Protein AF-A0A928C4X8-F1 (afdb_monomer_lite)

Structure (mmCIF, N/CA/C/O backbone):
data_AF-A0A928C4X8-F1
#
_entry.id   AF-A0A928C4X8-F1
#
loop_
_atom_site.group_PDB
_atom_site.id
_atom_site.type_symbol
_atom_site.label_atom_id
_atom_site.label_alt_id
_atom_site.label_comp_id
_atom_site.label_asym_id
_atom_site.label_entity_id
_atom_site.label_seq_id
_atom_site.pdbx_PDB_ins_code
_atom_site.Cartn_x
_atom_site.Cartn_y
_atom_site.Cartn_z
_atom_site.occupancy
_atom_site.B_iso_or_equiv
_atom_site.auth_seq_id
_atom_site.auth_comp_id
_atom_site.auth_asym_id
_atom_site.auth_atom_id
_atom_site.pdbx_PDB_model_num
ATOM 1 N N . MET A 1 1 ? -39.520 14.326 100.373 1.00 46.12 1 MET A N 1
ATOM 2 C CA . MET A 1 1 ? -39.018 13.082 99.740 1.00 46.12 1 MET A CA 1
ATOM 3 C C . MET A 1 1 ? -39.831 12.621 98.523 1.00 46.12 1 MET A C 1
ATOM 5 O O . MET A 1 1 ? -39.215 12.230 97.545 1.00 46.12 1 MET A O 1
ATOM 9 N N . LYS A 1 2 ? -41.172 12.747 98.489 1.00 48.06 2 LYS A N 1
ATOM 10 C CA . LYS A 1 2 ? -41.994 12.328 97.325 1.00 48.06 2 LYS A CA 1
ATOM 11 C C . LYS A 1 2 ? -41.690 13.045 95.993 1.00 48.06 2 LYS A C 1
ATOM 13 O O . LYS A 1 2 ? -41.816 12.419 94.956 1.00 48.06 2 LYS A O 1
ATOM 18 N N . LYS A 1 3 ? -41.253 14.315 96.014 1.00 50.47 3 LYS A N 1
ATOM 19 C CA . LYS A 1 3 ? -40.943 15.105 94.798 1.00 50.47 3 LYS A CA 1
ATOM 20 C C . LYS A 1 3 ? -39.582 14.787 94.154 1.00 50.47 3 LYS A C 1
ATOM 22 O O . LYS A 1 3 ? -39.389 15.076 92.983 1.00 50.47 3 LYS A O 1
ATOM 27 N N . ILE A 1 4 ? -38.649 14.199 94.910 1.00 60.91 4 ILE A N 1
ATOM 28 C CA . ILE A 1 4 ? -37.317 13.823 94.398 1.00 60.91 4 ILE A CA 1
ATOM 29 C C . ILE A 1 4 ? -37.390 12.462 93.692 1.00 60.91 4 ILE A C 1
ATOM 31 O O . ILE A 1 4 ? -36.771 12.268 92.653 1.00 60.91 4 ILE A O 1
ATOM 35 N N . VAL A 1 5 ? -38.226 11.550 94.197 1.00 60.44 5 VAL A N 1
ATOM 36 C CA . VAL A 1 5 ? -38.440 10.220 93.602 1.00 60.44 5 VAL A CA 1
ATOM 37 C C . VAL A 1 5 ? -39.113 10.311 92.225 1.00 60.44 5 VAL A C 1
ATOM 39 O O . VAL A 1 5 ? -38.724 9.593 91.308 1.00 60.44 5 VAL A O 1
ATOM 42 N N . THR A 1 6 ? -40.061 11.234 92.035 1.00 60.97 6 THR A N 1
ATOM 43 C CA . THR A 1 6 ? -40.706 11.457 90.729 1.00 60.97 6 THR A CA 1
ATOM 44 C C . THR A 1 6 ? -39.776 12.086 89.692 1.00 60.97 6 THR A C 1
ATOM 46 O O . THR A 1 6 ? -39.896 11.770 88.512 1.00 60.97 6 THR A O 1
ATOM 49 N N . LEU A 1 7 ? -38.821 12.924 90.108 1.00 58.50 7 LEU A N 1
ATOM 50 C CA . LEU A 1 7 ? -37.857 13.548 89.195 1.00 58.50 7 LEU A CA 1
ATOM 51 C C . LEU A 1 7 ? -36.813 12.535 88.688 1.00 58.50 7 LEU A C 1
ATOM 53 O O . LEU A 1 7 ? -36.497 12.517 87.503 1.00 58.50 7 LEU A O 1
ATOM 57 N N . VAL A 1 8 ? -36.326 11.645 89.558 1.00 60.31 8 VAL A N 1
ATOM 58 C CA . VAL A 1 8 ? -35.349 10.601 89.189 1.00 60.31 8 VAL A CA 1
ATOM 59 C C . VAL A 1 8 ? -35.972 9.543 88.270 1.00 60.31 8 VAL A C 1
ATOM 61 O O . VAL A 1 8 ? -35.339 9.103 87.314 1.00 60.31 8 VAL A O 1
ATOM 64 N N . MET A 1 9 ? -37.240 9.183 88.490 1.00 58.50 9 MET A N 1
ATOM 65 C CA . MET A 1 9 ? -37.950 8.216 87.644 1.00 58.50 9 MET A CA 1
ATOM 66 C C . MET A 1 9 ? -38.244 8.767 86.232 1.00 58.50 9 MET A C 1
ATOM 68 O O . MET A 1 9 ? -38.186 8.016 85.260 1.00 58.50 9 MET A O 1
ATOM 72 N N . ALA A 1 10 ? -38.474 10.079 86.095 1.00 57.81 10 ALA A N 1
ATOM 73 C CA . ALA A 1 10 ? -38.667 10.736 84.799 1.00 57.81 10 ALA A CA 1
ATOM 74 C C . ALA A 1 10 ? -37.364 10.849 83.979 1.00 57.81 10 ALA A C 1
ATOM 76 O O . ALA A 1 10 ? -37.384 10.675 82.761 1.00 57.81 10 ALA A O 1
ATOM 77 N N . VAL A 1 11 ? -36.220 11.072 84.637 1.00 57.03 11 VAL A N 1
ATOM 78 C CA . VAL A 1 11 ? -34.903 11.125 83.973 1.00 57.03 11 VAL A CA 1
ATOM 79 C C . VAL A 1 11 ? -34.448 9.732 83.512 1.00 57.03 11 VAL A C 1
ATOM 81 O O . VAL A 1 11 ? -33.902 9.599 82.419 1.00 57.03 11 VAL A O 1
ATOM 84 N N . CYS A 1 12 ? -34.745 8.668 84.268 1.00 56.00 12 CYS A N 1
ATOM 85 C CA . CYS A 1 12 ? -34.462 7.292 83.836 1.00 56.00 12 CYS A CA 1
ATOM 86 C C . CYS A 1 12 ? -35.334 6.836 82.651 1.00 56.00 12 CYS A C 1
ATOM 88 O O . CYS A 1 12 ? -34.853 6.098 81.791 1.00 56.00 12 CYS A O 1
ATOM 90 N N . ALA A 1 13 ? -36.586 7.302 82.561 1.00 57.47 13 ALA A N 1
ATOM 91 C CA . ALA A 1 13 ? -37.472 6.985 81.440 1.00 57.47 13 ALA A CA 1
ATOM 92 C C . ALA A 1 13 ? -36.988 7.614 80.118 1.00 57.47 13 ALA A C 1
ATOM 94 O O . ALA A 1 13 ? -36.990 6.946 79.084 1.00 57.47 13 ALA A O 1
ATOM 95 N N . LEU A 1 14 ? -36.484 8.853 80.152 1.00 55.25 14 LEU A N 1
ATOM 96 C CA . LEU A 1 14 ? -35.968 9.546 78.962 1.00 55.25 14 LEU A CA 1
ATOM 97 C C . LEU A 1 14 ? -34.612 8.995 78.483 1.00 55.25 14 LEU A C 1
ATOM 99 O O . LEU A 1 14 ? -34.360 8.950 77.280 1.00 55.25 14 LEU A O 1
ATOM 103 N N . SER A 1 15 ? -33.773 8.490 79.392 1.00 53.38 15 SER A N 1
ATOM 104 C CA . SER A 1 15 ? -32.512 7.815 79.037 1.00 53.38 15 SER A CA 1
ATOM 105 C C . SER A 1 15 ? -32.722 6.431 78.409 1.00 53.38 15 SER A C 1
ATOM 107 O O . SER A 1 15 ? -31.876 5.963 77.648 1.00 53.38 15 SER A O 1
ATOM 109 N N . SER A 1 16 ? -33.855 5.774 78.684 1.00 52.59 16 SER A N 1
ATOM 110 C CA . SER A 1 16 ? -34.161 4.446 78.132 1.00 52.59 16 SER A CA 1
ATOM 111 C C . SER A 1 16 ? -34.615 4.477 76.665 1.00 52.59 16 SER A C 1
ATOM 113 O O . SER A 1 16 ? -34.335 3.537 75.925 1.00 52.59 16 SER A O 1
ATOM 115 N N . CYS A 1 17 ? -35.210 5.578 76.195 1.00 52.22 17 CYS A N 1
ATOM 116 C CA . CYS A 1 17 ? -35.606 5.720 74.788 1.00 52.22 17 CYS A CA 1
ATOM 117 C C . CYS A 1 17 ? -34.420 5.992 73.849 1.00 52.22 17 CYS A C 1
ATOM 119 O O . CYS A 1 17 ? -34.439 5.538 72.707 1.00 52.22 17 CYS A O 1
ATOM 121 N N . ASN A 1 18 ? -33.361 6.651 74.329 1.00 52.34 18 ASN A N 1
ATOM 122 C CA . ASN A 1 18 ? -32.155 6.882 73.524 1.00 52.34 18 ASN A CA 1
ATOM 123 C C . ASN A 1 18 ? -31.224 5.657 73.473 1.00 52.34 18 ASN A C 1
ATOM 125 O O . ASN A 1 18 ? -30.512 5.479 72.492 1.00 52.34 18 ASN A O 1
ATOM 129 N N . PHE A 1 19 ? -31.259 4.771 74.476 1.00 49.72 19 PHE A N 1
ATOM 130 C CA . PHE A 1 19 ? -30.388 3.586 74.525 1.00 49.72 19 PHE A CA 1
ATOM 131 C C . PHE A 1 19 ? -30.953 2.363 73.772 1.00 49.72 19 PHE A C 1
ATOM 133 O O . PHE A 1 19 ? -30.199 1.495 73.333 1.00 49.72 19 PHE A O 1
ATOM 140 N N . ILE A 1 20 ? -32.279 2.276 73.601 1.00 52.81 20 ILE A N 1
ATOM 141 C CA . ILE A 1 20 ? -32.939 1.143 72.921 1.00 52.81 20 ILE A CA 1
ATOM 142 C C . ILE A 1 20 ? -32.935 1.315 71.393 1.00 52.81 20 ILE A C 1
ATOM 144 O O . ILE A 1 20 ? -32.830 0.323 70.672 1.00 52.81 20 ILE A O 1
ATOM 148 N N . ALA A 1 21 ? -32.975 2.551 70.887 1.00 53.25 21 ALA A N 1
ATOM 149 C CA . ALA A 1 21 ? -32.933 2.820 69.448 1.00 53.25 21 ALA A CA 1
ATOM 150 C C . ALA A 1 21 ? -31.598 2.386 68.808 1.00 53.25 21 ALA A C 1
ATOM 152 O O . ALA A 1 21 ? -31.595 1.761 67.750 1.00 53.25 21 ALA A O 1
ATOM 153 N N . GLU A 1 22 ? -30.476 2.628 69.493 1.00 51.81 22 GLU A N 1
ATOM 154 C CA . GLU A 1 22 ? -29.120 2.338 69.002 1.00 51.81 22 GLU A CA 1
ATOM 155 C C . GLU A 1 22 ? -28.738 0.844 69.107 1.00 51.81 22 GLU A C 1
ATOM 157 O O . GLU A 1 22 ? -27.892 0.348 68.361 1.00 51.81 22 GLU A O 1
ATOM 162 N N . LYS A 1 23 ? -29.399 0.088 69.999 1.00 53.66 23 LYS A N 1
ATOM 163 C CA . LYS A 1 23 ? -29.163 -1.352 70.217 1.00 53.66 23 LYS A CA 1
ATOM 164 C C . LYS A 1 23 ? -30.234 -2.286 69.652 1.00 53.66 23 LYS A C 1
ATOM 166 O O . LYS A 1 23 ? -30.055 -3.497 69.777 1.00 53.66 23 LYS A O 1
ATOM 171 N N . SER A 1 24 ? -31.307 -1.781 69.040 1.00 65.31 24 SER A N 1
ATOM 172 C CA . SER A 1 24 ? -32.325 -2.663 68.456 1.00 65.31 24 SER A CA 1
ATOM 173 C C . SER A 1 24 ? -31.762 -3.431 67.251 1.00 65.31 24 SER A C 1
ATOM 175 O O . SER A 1 24 ? -31.094 -2.861 66.384 1.00 65.31 24 SER A O 1
ATOM 177 N N . ASP A 1 25 ? -32.042 -4.732 67.170 1.00 71.12 25 ASP A N 1
ATOM 178 C CA . ASP A 1 25 ? -31.610 -5.582 66.051 1.00 71.12 25 ASP A CA 1
ATOM 179 C C . ASP A 1 25 ? -32.177 -5.118 64.697 1.00 71.12 25 ASP A C 1
ATOM 181 O O . ASP A 1 25 ? -31.589 -5.396 63.649 1.00 71.12 25 ASP A O 1
ATOM 185 N N . LEU A 1 26 ? -33.275 -4.352 64.710 1.00 70.69 26 LEU A N 1
ATOM 186 C CA . LEU A 1 26 ? -33.834 -3.680 63.533 1.00 70.69 26 LEU A CA 1
ATOM 187 C C . LEU A 1 26 ? -32.932 -2.551 63.018 1.00 70.69 26 LEU A C 1
ATOM 189 O O . LEU A 1 26 ? -32.721 -2.445 61.809 1.00 70.69 26 LEU A O 1
ATOM 193 N N . TYR A 1 27 ? -32.360 -1.738 63.910 1.00 75.75 27 TYR A N 1
ATOM 194 C CA . TYR A 1 27 ? -31.437 -0.664 63.528 1.00 75.75 27 TYR A CA 1
ATOM 195 C C . TYR A 1 27 ? -30.141 -1.230 62.932 1.00 75.75 27 TYR A C 1
ATOM 197 O O . TYR A 1 27 ? -29.709 -0.796 61.864 1.00 75.75 27 TYR A O 1
ATOM 205 N N . LYS A 1 28 ? -29.577 -2.275 63.552 1.00 77.81 28 LYS A N 1
ATOM 206 C CA . LYS A 1 28 ? -28.395 -2.983 63.030 1.00 77.81 28 LYS A CA 1
ATOM 207 C C . LYS A 1 28 ? -28.658 -3.665 61.689 1.00 77.81 28 LYS A C 1
ATOM 209 O O . LYS A 1 28 ? -27.824 -3.557 60.794 1.00 77.81 28 LYS A O 1
ATOM 214 N N . ASN A 1 29 ? -29.809 -4.325 61.521 1.00 79.38 29 ASN A N 1
ATOM 215 C CA . ASN A 1 29 ? -30.186 -4.909 60.231 1.00 79.38 29 ASN A CA 1
ATOM 216 C C . ASN A 1 29 ? -30.300 -3.836 59.147 1.00 79.38 29 ASN A C 1
ATOM 218 O O . ASN A 1 29 ? -29.733 -4.004 58.071 1.00 79.38 29 ASN A O 1
ATOM 222 N N . THR A 1 30 ? -30.960 -2.714 59.442 1.00 76.69 30 THR A N 1
ATOM 223 C CA . THR A 1 30 ? -31.129 -1.607 58.488 1.00 76.69 30 THR A CA 1
ATOM 224 C C . THR A 1 30 ? -29.785 -0.989 58.090 1.00 76.69 30 THR A C 1
ATOM 226 O O . THR A 1 30 ? -29.538 -0.770 56.906 1.00 76.69 30 THR A O 1
ATOM 229 N N . LEU A 1 31 ? -28.880 -0.774 59.052 1.00 81.50 31 LEU A N 1
ATOM 230 C CA . LEU A 1 31 ? -27.505 -0.339 58.784 1.00 81.50 31 LEU A CA 1
ATOM 231 C C . LEU A 1 31 ? -26.743 -1.345 57.917 1.00 81.50 31 LEU A C 1
ATOM 233 O O . LEU A 1 31 ? -26.164 -0.955 56.910 1.00 81.50 31 LEU A O 1
ATOM 237 N N . SER A 1 32 ? -26.797 -2.638 58.251 1.00 79.62 32 SER A N 1
ATOM 238 C CA . SER A 1 32 ? -26.106 -3.678 57.479 1.00 79.62 32 SER A CA 1
ATOM 239 C C . SER A 1 32 ? -26.632 -3.801 56.047 1.00 79.62 32 SER A C 1
ATOM 241 O O . SER A 1 32 ? -25.853 -3.996 55.118 1.00 79.62 32 SER A O 1
ATOM 243 N N . GLN A 1 33 ? -27.943 -3.630 55.848 1.00 82.06 33 GLN A N 1
ATOM 244 C CA . GLN A 1 33 ? -28.558 -3.631 54.525 1.00 82.06 33 GLN A CA 1
ATOM 245 C C . GLN A 1 33 ? -28.139 -2.401 53.728 1.00 82.06 33 GLN A C 1
ATOM 247 O O . GLN A 1 33 ? -27.789 -2.542 52.563 1.00 82.06 33 GLN A O 1
ATOM 252 N N . ARG A 1 34 ? -28.104 -1.213 54.347 1.00 84.25 34 ARG A N 1
ATOM 253 C CA . ARG A 1 34 ? -27.582 0.004 53.711 1.00 84.25 34 ARG A CA 1
ATOM 254 C C . ARG A 1 34 ? -26.124 -0.173 53.296 1.00 84.25 34 ARG A C 1
ATOM 256 O O . ARG A 1 34 ? -25.775 0.146 52.165 1.00 84.25 34 ARG A O 1
ATOM 263 N N . ASP A 1 35 ? -25.289 -0.685 54.194 1.00 86.19 35 ASP A N 1
ATOM 264 C CA . ASP A 1 35 ? -23.861 -0.882 53.942 1.00 86.19 35 ASP A CA 1
ATOM 265 C C . ASP A 1 35 ? -23.635 -1.923 52.837 1.00 86.19 35 ASP A C 1
ATOM 267 O O . ASP A 1 35 ? -22.819 -1.712 51.940 1.00 86.19 35 ASP A O 1
ATOM 271 N N . SER A 1 36 ? -24.423 -3.002 52.836 1.00 86.62 36 SER A N 1
ATOM 272 C CA . SER A 1 36 ? -24.444 -3.996 51.760 1.00 86.62 36 SER A CA 1
ATOM 273 C C . SER A 1 36 ? -24.880 -3.388 50.423 1.00 86.62 36 SER A C 1
ATOM 275 O O . SER A 1 36 ? -24.225 -3.615 49.405 1.00 86.62 36 SER A O 1
ATOM 277 N N . LEU A 1 37 ? -25.934 -2.567 50.416 1.00 84.88 37 LEU A N 1
ATOM 278 C CA . LEU A 1 37 ? -26.421 -1.897 49.212 1.00 84.88 37 LEU A CA 1
ATOM 279 C C . LEU A 1 37 ? -25.381 -0.916 48.660 1.00 84.88 37 LEU A C 1
ATOM 281 O O . LEU A 1 37 ? -25.150 -0.882 47.455 1.00 84.88 37 LEU A O 1
ATOM 285 N N . GLN A 1 38 ? -24.715 -0.163 49.539 1.00 86.69 38 GLN A N 1
ATOM 286 C CA . GLN A 1 38 ? -23.646 0.760 49.166 1.00 86.69 38 GLN A CA 1
ATOM 287 C C . GLN A 1 38 ? -22.446 0.015 48.570 1.00 86.69 38 GLN A C 1
ATOM 289 O O . GLN A 1 38 ? -21.874 0.471 47.582 1.00 86.69 38 GLN A O 1
ATOM 294 N N . ALA A 1 39 ? -22.078 -1.141 49.128 1.00 86.94 39 ALA A N 1
ATOM 295 C CA . ALA A 1 39 ? -20.999 -1.967 48.594 1.00 86.94 39 ALA A CA 1
ATOM 296 C C . ALA A 1 39 ? -21.326 -2.499 47.187 1.00 86.94 39 ALA A C 1
ATOM 298 O O . ALA A 1 39 ? -20.494 -2.400 46.284 1.00 86.94 39 ALA A O 1
ATOM 299 N N . ILE A 1 40 ? -22.548 -3.000 46.975 1.00 84.75 40 ILE A N 1
ATOM 300 C CA . ILE A 1 40 ? -23.012 -3.462 45.657 1.00 84.75 40 ILE A CA 1
ATOM 301 C C . ILE A 1 40 ? -23.061 -2.296 44.667 1.00 84.75 40 ILE A C 1
ATOM 303 O O . ILE A 1 40 ? -22.589 -2.438 43.541 1.00 84.75 40 ILE A O 1
ATOM 307 N N . TYR A 1 41 ? -23.584 -1.141 45.084 1.00 83.06 41 TYR A N 1
ATOM 308 C CA . TYR A 1 41 ? -23.629 0.061 44.256 1.00 83.06 41 TYR A CA 1
ATOM 309 C C . TYR A 1 41 ? -22.226 0.482 43.811 1.00 83.06 41 TYR A C 1
ATOM 311 O O . TYR A 1 41 ? -21.988 0.634 42.618 1.00 83.06 41 TYR A O 1
ATOM 319 N N . ASN A 1 42 ? -21.279 0.592 44.746 1.00 86.19 42 ASN A N 1
ATOM 320 C CA . ASN A 1 42 ? -19.896 0.957 44.437 1.00 86.19 42 ASN A CA 1
ATOM 321 C C . ASN A 1 42 ? -19.237 -0.061 43.491 1.00 86.19 42 ASN A C 1
ATOM 323 O O . ASN A 1 42 ? -18.520 0.328 42.573 1.00 86.19 42 ASN A O 1
ATOM 327 N N . SER A 1 43 ? -19.500 -1.359 43.682 1.00 84.88 43 SER A N 1
ATOM 328 C CA . SER A 1 43 ? -19.007 -2.409 42.784 1.00 84.88 43 SER A CA 1
ATOM 329 C C . SER A 1 43 ? -19.590 -2.285 41.375 1.00 84.88 43 SER A C 1
ATOM 331 O O . SER A 1 43 ? -18.870 -2.492 40.402 1.00 84.88 43 SER A O 1
ATOM 333 N N . LYS A 1 44 ? -20.880 -1.958 41.251 1.00 82.56 44 LYS A N 1
ATOM 334 C CA . LYS A 1 44 ? -21.559 -1.803 39.958 1.00 82.56 44 LYS A CA 1
ATOM 335 C C . LYS A 1 44 ? -21.165 -0.512 39.244 1.00 82.56 44 LYS A C 1
ATOM 337 O O . LYS A 1 44 ? -21.014 -0.526 38.028 1.00 82.56 44 LYS A O 1
ATOM 342 N N . ASP A 1 45 ? -20.944 0.570 39.986 1.00 84.62 45 ASP A N 1
ATOM 343 C CA . ASP A 1 45 ? -20.402 1.826 39.457 1.00 84.62 45 ASP A CA 1
ATOM 344 C C . ASP A 1 45 ? -18.977 1.636 38.914 1.00 84.62 45 ASP A C 1
ATOM 346 O O . ASP A 1 45 ? -18.658 2.104 37.822 1.00 84.62 45 ASP A O 1
ATOM 350 N N . ALA A 1 46 ? -18.134 0.884 39.629 1.00 87.25 46 ALA A N 1
ATOM 351 C CA . ALA A 1 46 ? -16.791 0.543 39.165 1.00 87.25 46 ALA A CA 1
ATOM 352 C C . ALA A 1 46 ? -16.816 -0.309 37.883 1.00 87.25 46 ALA A C 1
ATOM 354 O O . ALA A 1 46 ? -16.095 -0.006 36.937 1.00 87.25 46 ALA A O 1
ATOM 355 N N . GLU A 1 47 ? -17.680 -1.327 37.823 1.00 84.12 47 GLU A N 1
ATOM 356 C CA . GLU A 1 47 ? -17.868 -2.166 36.630 1.00 84.12 47 GLU A CA 1
ATOM 357 C C . GLU A 1 47 ? -18.377 -1.346 35.430 1.00 84.12 47 GLU A C 1
ATOM 359 O O . GLU A 1 47 ? -17.895 -1.509 34.313 1.00 84.12 47 GLU A O 1
ATOM 364 N N . ALA A 1 48 ? -19.299 -0.404 35.651 1.00 84.38 48 ALA A N 1
ATOM 365 C CA . ALA A 1 48 ? -19.780 0.490 34.600 1.00 84.38 48 ALA A CA 1
ATOM 366 C C . ALA A 1 48 ? -18.678 1.422 34.068 1.00 84.38 48 ALA A C 1
ATOM 368 O O . ALA A 1 48 ? -18.567 1.607 32.856 1.00 84.38 48 ALA A O 1
ATOM 369 N N . LYS A 1 49 ? -17.846 1.990 34.951 1.00 89.50 49 LYS A N 1
ATOM 370 C CA . LYS A 1 49 ? -16.702 2.831 34.557 1.00 89.50 49 LYS A CA 1
ATOM 371 C C . LYS A 1 49 ? -15.672 2.060 33.743 1.00 89.50 49 LYS A C 1
ATOM 373 O O . LYS A 1 49 ? -15.178 2.582 32.751 1.00 89.50 49 LYS A O 1
ATOM 378 N N . ASP A 1 50 ? -15.384 0.830 34.143 1.00 90.50 50 ASP A N 1
ATOM 379 C CA . ASP A 1 50 ? -14.474 -0.063 33.432 1.00 90.50 50 ASP A CA 1
ATOM 380 C C . ASP A 1 50 ? -14.983 -0.381 32.013 1.00 90.50 50 ASP A C 1
ATOM 382 O O . ASP A 1 50 ? -14.262 -0.187 31.037 1.00 90.50 50 ASP A O 1
ATOM 386 N N . LEU A 1 51 ? -16.267 -0.729 31.868 1.00 89.31 51 LEU A N 1
ATOM 387 C CA . LEU A 1 51 ? -16.900 -0.938 30.557 1.00 89.31 51 LEU A CA 1
ATOM 388 C C . LEU A 1 51 ? -16.831 0.311 29.667 1.00 89.31 51 LEU A C 1
ATOM 390 O O . LEU A 1 51 ? -16.549 0.207 28.474 1.00 89.31 51 LEU A O 1
ATOM 394 N N . LEU A 1 52 ? -17.079 1.494 30.237 1.00 90.75 52 LEU A N 1
ATOM 395 C CA . LEU A 1 52 ? -16.977 2.760 29.509 1.00 90.75 52 LEU A CA 1
ATOM 396 C C . LEU A 1 52 ? -15.533 3.079 29.102 1.00 90.75 52 LEU A C 1
ATOM 398 O O . LEU A 1 52 ? -15.329 3.589 28.005 1.00 90.75 52 LEU A O 1
ATOM 402 N N . SER A 1 53 ? -14.541 2.749 29.936 1.00 94.62 53 SER A N 1
ATOM 403 C CA . SER A 1 53 ? -13.122 2.899 29.586 1.00 94.62 53 SER A CA 1
ATOM 404 C C . SER A 1 53 ? -12.774 2.063 28.362 1.00 94.62 53 SER A C 1
ATOM 406 O O . SER A 1 53 ? -12.268 2.599 27.381 1.00 94.62 53 SER A O 1
ATOM 408 N N . ILE A 1 54 ? -13.138 0.776 28.370 1.00 94.00 54 ILE A N 1
ATOM 409 C CA . ILE A 1 54 ? -12.856 -0.126 27.248 1.00 94.00 54 ILE A CA 1
ATOM 410 C C . ILE A 1 54 ? -13.554 0.365 25.968 1.00 94.00 54 ILE A C 1
ATOM 412 O O . ILE A 1 54 ? -12.960 0.322 24.894 1.00 94.00 54 ILE A O 1
ATOM 416 N N . ILE A 1 55 ? -14.788 0.875 26.068 1.00 93.62 55 ILE A N 1
ATOM 417 C CA . ILE A 1 55 ? -15.500 1.479 24.928 1.00 93.62 55 ILE A CA 1
ATOM 418 C C . ILE A 1 55 ? -14.739 2.676 24.363 1.00 93.62 55 ILE A C 1
ATOM 420 O O . ILE A 1 55 ? -14.522 2.725 23.155 1.00 93.62 55 ILE A O 1
ATOM 424 N N . ASN A 1 56 ? -14.316 3.606 25.219 1.00 95.69 56 ASN A N 1
ATOM 425 C CA . ASN A 1 56 ? -13.570 4.787 24.786 1.00 95.69 56 ASN A CA 1
ATOM 426 C C . ASN A 1 56 ? -12.249 4.397 24.110 1.00 95.69 56 ASN A C 1
ATOM 428 O O . ASN A 1 56 ? -11.896 4.970 23.087 1.00 95.69 56 ASN A O 1
ATOM 432 N N . GLU A 1 57 ? -11.548 3.395 24.643 1.00 96.50 57 GLU A N 1
ATOM 433 C CA . GLU A 1 57 ? -10.300 2.890 24.063 1.00 96.50 57 GLU A CA 1
ATOM 434 C C . GLU A 1 57 ? -10.520 2.266 22.676 1.00 96.50 57 GLU A C 1
ATOM 436 O O . GLU A 1 57 ? -9.733 2.506 21.762 1.00 96.50 57 GLU A O 1
ATOM 441 N N . VAL A 1 58 ? -11.607 1.507 22.482 1.00 95.12 58 VAL A N 1
ATOM 442 C CA . VAL A 1 58 ? -11.966 0.969 21.158 1.00 95.12 58 VAL A CA 1
ATOM 443 C C . VAL A 1 58 ? -12.312 2.098 20.184 1.00 95.12 58 VAL A C 1
ATOM 445 O O . VAL A 1 58 ? -11.889 2.061 19.031 1.00 95.12 58 VAL A O 1
ATOM 448 N N . GLU A 1 59 ? -13.055 3.117 20.621 1.00 94.25 59 GLU A N 1
ATOM 449 C CA . GLU A 1 59 ? -13.380 4.276 19.779 1.00 94.25 59 GLU A CA 1
ATOM 450 C C . GLU A 1 59 ? -12.138 5.079 19.384 1.00 94.25 59 GLU A C 1
ATOM 452 O O . GLU A 1 59 ? -11.998 5.458 18.220 1.00 94.25 59 GLU A O 1
ATOM 457 N N . GLU A 1 60 ? -11.216 5.296 20.322 1.00 97.25 60 GLU A N 1
ATOM 458 C CA . GLU A 1 60 ? -9.941 5.961 20.058 1.00 97.25 60 GLU A CA 1
ATOM 459 C C . GLU A 1 60 ? -9.100 5.161 19.058 1.00 97.25 60 GLU A C 1
ATOM 461 O O . GLU A 1 60 ? -8.564 5.721 18.101 1.00 97.25 60 GLU A O 1
ATOM 466 N N . ASN A 1 61 ? -9.030 3.840 19.226 1.00 96.88 61 ASN A N 1
ATOM 467 C CA . ASN A 1 61 ? -8.348 2.964 18.282 1.00 96.88 61 ASN A CA 1
ATOM 468 C C . ASN A 1 61 ? -8.992 3.008 16.891 1.00 96.88 61 ASN A C 1
ATOM 470 O O . ASN A 1 61 ? -8.272 3.081 15.902 1.00 96.88 61 ASN A O 1
ATOM 474 N N . ILE A 1 62 ? -10.326 3.019 16.785 1.00 94.25 62 ILE A N 1
ATOM 475 C CA . ILE A 1 62 ? -11.019 3.180 15.494 1.00 94.25 62 I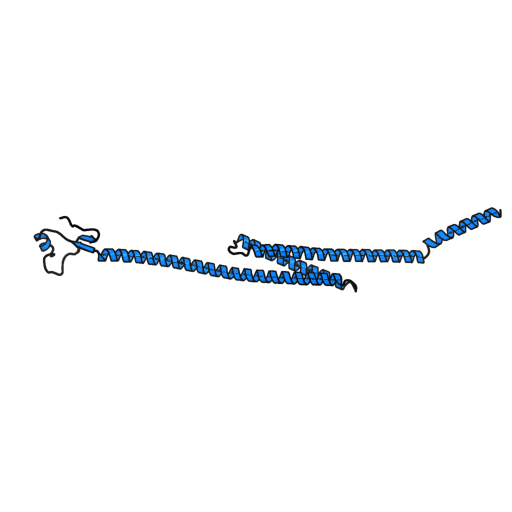LE A CA 1
ATOM 476 C C . ILE A 1 62 ? -10.664 4.524 14.842 1.00 94.25 62 ILE A C 1
ATOM 478 O O . ILE A 1 62 ? -10.472 4.580 13.629 1.00 94.25 62 ILE A 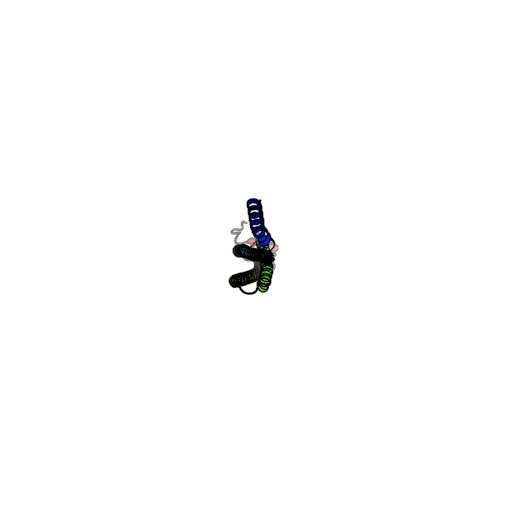O 1
ATOM 482 N N . ALA A 1 63 ? -10.556 5.606 15.617 1.00 96.38 63 ALA A N 1
ATOM 483 C CA . ALA A 1 63 ? -10.135 6.899 15.083 1.00 96.38 63 ALA A CA 1
ATOM 484 C C . ALA A 1 63 ? -8.697 6.853 14.537 1.00 96.38 63 ALA A C 1
ATOM 486 O O . ALA A 1 63 ? -8.460 7.320 13.424 1.00 96.38 63 ALA A O 1
ATOM 487 N N . LYS A 1 64 ? -7.770 6.224 15.273 1.00 96.50 64 LYS A N 1
ATOM 488 C CA . LYS A 1 64 ? -6.380 6.011 14.832 1.00 96.50 64 LYS A CA 1
ATOM 489 C C . LYS A 1 64 ? -6.296 5.157 13.570 1.00 96.50 64 LYS A C 1
ATOM 491 O O . LYS A 1 64 ? -5.538 5.490 12.668 1.00 96.50 64 LYS A O 1
ATOM 496 N N . ILE A 1 65 ? -7.102 4.094 13.482 1.00 95.12 65 ILE A N 1
ATOM 497 C CA . ILE A 1 65 ? -7.177 3.248 12.284 1.00 95.12 65 ILE A CA 1
ATOM 498 C C . ILE A 1 65 ? -7.562 4.094 11.067 1.00 95.12 65 ILE A C 1
ATOM 500 O O . ILE A 1 65 ? -6.875 4.035 10.054 1.00 95.12 65 ILE A O 1
ATOM 504 N N . LYS A 1 66 ? -8.600 4.931 11.180 1.00 93.75 66 LYS A N 1
ATOM 505 C CA . LYS A 1 66 ? -9.047 5.803 10.080 1.00 93.75 66 LYS A CA 1
ATOM 506 C C . LYS A 1 66 ? -8.007 6.840 9.671 1.00 93.75 66 LYS A C 1
ATOM 508 O O . LYS A 1 66 ? -7.886 7.161 8.492 1.00 93.75 66 LYS A O 1
ATOM 513 N N . GLU A 1 67 ? -7.282 7.397 10.636 1.00 94.88 67 GLU A N 1
ATOM 514 C CA . GLU A 1 67 ? -6.198 8.340 10.359 1.00 94.88 67 GLU A CA 1
ATOM 515 C C . GLU A 1 67 ? -5.077 7.664 9.561 1.00 94.88 67 GLU A C 1
ATOM 517 O O . GLU A 1 67 ? -4.704 8.150 8.492 1.00 94.88 67 GLU A O 1
ATOM 522 N N . ALA A 1 68 ? -4.613 6.503 10.027 1.00 93.44 68 ALA A N 1
ATOM 523 C CA . ALA A 1 68 ? -3.583 5.717 9.356 1.00 93.44 68 ALA A CA 1
ATOM 524 C C . ALA A 1 68 ? -4.044 5.207 7.973 1.00 93.44 68 ALA A C 1
ATOM 526 O O . ALA A 1 68 ? -3.292 5.268 7.000 1.00 93.44 68 ALA A O 1
ATOM 527 N N . GLU A 1 69 ? -5.307 4.793 7.832 1.00 91.88 69 GLU A N 1
ATOM 528 C CA . GLU A 1 69 ? -5.922 4.446 6.541 1.00 91.88 69 GLU A CA 1
ATOM 529 C C . GLU A 1 69 ? -5.898 5.635 5.561 1.00 91.88 69 GLU A C 1
ATOM 531 O O . GLU A 1 69 ? -5.591 5.478 4.373 1.00 91.88 69 GLU A O 1
ATOM 536 N N . GLY A 1 70 ? -6.171 6.846 6.055 1.00 92.12 70 GLY A N 1
ATOM 537 C CA . GLY A 1 70 ? -6.090 8.080 5.274 1.00 92.12 70 GLY A CA 1
ATOM 538 C C . GLY A 1 70 ? -4.675 8.376 4.769 1.00 92.12 70 GLY A C 1
ATOM 539 O O . GLY A 1 70 ? -4.508 8.795 3.618 1.00 92.12 70 GLY A O 1
ATOM 540 N N . VAL A 1 71 ? -3.654 8.105 5.591 1.00 89.06 71 VAL A N 1
ATOM 541 C CA . VAL A 1 71 ? -2.241 8.200 5.187 1.00 89.06 71 VAL A CA 1
ATOM 542 C C . VAL A 1 71 ? -1.951 7.210 4.062 1.00 89.06 71 VAL A C 1
ATOM 544 O O . VAL A 1 71 ? -1.501 7.627 2.996 1.00 89.06 71 VAL A O 1
ATOM 547 N N . ILE A 1 72 ? -2.299 5.932 4.241 1.00 89.44 72 ILE A N 1
ATOM 548 C CA . ILE A 1 72 ? -2.096 4.890 3.221 1.00 89.44 72 ILE A CA 1
ATOM 549 C C . ILE A 1 72 ? -2.761 5.291 1.902 1.00 89.44 72 ILE A C 1
ATOM 551 O O . ILE A 1 72 ? -2.131 5.232 0.846 1.00 89.44 72 ILE A O 1
ATOM 555 N N . THR A 1 73 ? -4.008 5.757 1.949 1.00 88.00 73 THR A N 1
ATOM 556 C CA . THR A 1 73 ? -4.767 6.145 0.752 1.00 88.00 73 THR A CA 1
ATOM 557 C C . THR A 1 73 ? -4.126 7.325 0.018 1.00 88.00 73 THR A C 1
ATOM 559 O O . THR A 1 73 ? -4.065 7.333 -1.210 1.00 88.00 73 THR A O 1
ATOM 562 N N . THR A 1 74 ? -3.616 8.314 0.756 1.00 86.94 74 THR A N 1
ATOM 563 C CA . THR A 1 74 ? -2.968 9.503 0.174 1.00 86.94 74 THR A CA 1
ATOM 564 C C . THR A 1 74 ? -1.614 9.164 -0.446 1.00 86.94 74 THR A C 1
ATOM 566 O O . THR A 1 74 ? -1.232 9.714 -1.478 1.00 86.94 74 THR A O 1
ATOM 569 N N . GLU A 1 75 ? -0.885 8.248 0.181 1.00 84.31 75 GLU A N 1
ATOM 570 C CA . GLU A 1 75 ? 0.484 7.908 -0.190 1.00 84.31 75 GLU A CA 1
ATOM 571 C C . GLU A 1 75 ? 0.584 6.807 -1.250 1.00 84.31 75 GLU A C 1
ATOM 573 O O . GLU A 1 75 ? 1.617 6.681 -1.902 1.00 84.31 75 GLU A O 1
ATOM 578 N N . SER A 1 76 ? -0.501 6.069 -1.497 1.00 79.62 76 SER A N 1
ATOM 579 C CA . SER A 1 76 ? -0.593 5.011 -2.520 1.00 79.62 76 SER A CA 1
ATOM 580 C C . SER A 1 76 ? -0.748 5.534 -3.964 1.00 79.62 76 SER A C 1
ATOM 582 O O . SER A 1 76 ? -1.203 4.808 -4.852 1.00 79.62 76 SER A O 1
ATOM 584 N N . GLY A 1 77 ? -0.405 6.803 -4.209 1.00 76.88 77 GLY A N 1
ATOM 585 C CA . GLY A 1 77 ? -0.509 7.467 -5.512 1.00 76.88 77 GLY A CA 1
ATOM 586 C C . GLY A 1 77 ? 0.510 6.990 -6.560 1.00 76.88 77 GLY A C 1
ATOM 587 O O . GLY A 1 77 ? 1.317 6.090 -6.335 1.00 76.88 77 GLY A O 1
ATOM 588 N N . GLU A 1 78 ? 0.492 7.605 -7.747 1.00 65.00 78 GLU A N 1
ATOM 589 C CA . GLU A 1 78 ? 1.493 7.332 -8.785 1.00 65.00 78 GLU A CA 1
ATOM 590 C C . GLU A 1 78 ? 2.849 7.927 -8.360 1.00 65.00 78 GLU A C 1
ATOM 592 O O . GLU A 1 78 ? 2.942 9.134 -8.136 1.00 65.00 78 GLU A O 1
ATOM 597 N N . ASN A 1 79 ? 3.898 7.092 -8.303 1.00 67.69 79 ASN A N 1
ATOM 598 C CA . ASN A 1 79 ? 5.278 7.378 -7.845 1.00 67.69 79 ASN A CA 1
ATOM 599 C C . ASN A 1 79 ? 5.565 7.161 -6.342 1.00 67.69 79 ASN A C 1
ATOM 601 O O . ASN A 1 79 ? 6.180 7.998 -5.681 1.00 67.69 79 ASN A O 1
ATOM 605 N N . VAL A 1 80 ? 5.189 5.993 -5.817 1.00 78.62 80 VAL A N 1
ATOM 606 C CA . VAL A 1 80 ? 5.600 5.530 -4.479 1.00 78.62 80 VAL A CA 1
ATOM 607 C C . VAL A 1 80 ? 7.107 5.240 -4.453 1.00 78.62 80 VAL A C 1
ATOM 609 O O . VAL A 1 80 ? 7.580 4.320 -5.121 1.00 78.62 80 VAL A O 1
ATOM 612 N N . THR A 1 81 ? 7.867 6.009 -3.671 1.00 84.19 81 THR A N 1
ATOM 613 C CA . THR A 1 81 ? 9.285 5.722 -3.395 1.00 84.19 81 THR A CA 1
ATOM 614 C C . THR A 1 81 ? 9.426 4.582 -2.383 1.00 84.19 81 THR A C 1
ATOM 616 O O . THR A 1 81 ? 8.474 4.241 -1.680 1.00 84.19 81 THR A O 1
ATOM 619 N N . ASP A 1 82 ? 10.622 4.000 -2.258 1.00 84.94 82 ASP A N 1
ATOM 620 C CA . ASP A 1 82 ? 10.861 2.921 -1.285 1.00 84.94 82 ASP A CA 1
ATOM 621 C C . ASP A 1 82 ? 10.593 3.355 0.170 1.00 84.94 82 ASP A C 1
ATOM 623 O O . ASP A 1 82 ? 10.082 2.561 0.958 1.00 84.94 82 ASP A O 1
ATOM 627 N N . ASP A 1 83 ? 10.866 4.620 0.511 1.00 86.94 83 ASP A N 1
ATOM 628 C CA . ASP A 1 83 ? 10.542 5.206 1.823 1.00 86.94 83 ASP A CA 1
ATOM 629 C C . ASP A 1 83 ? 9.029 5.246 2.075 1.00 86.94 83 ASP A C 1
ATOM 631 O O . ASP A 1 83 ? 8.550 4.804 3.120 1.00 86.94 83 ASP A O 1
ATOM 635 N N . VAL A 1 84 ? 8.263 5.710 1.083 1.00 88.25 84 VAL A N 1
ATOM 636 C CA . VAL A 1 84 ? 6.798 5.759 1.160 1.00 88.25 84 VAL A CA 1
ATOM 637 C C . VAL A 1 84 ? 6.231 4.342 1.280 1.00 88.25 84 VAL A C 1
ATOM 639 O O . VAL A 1 84 ? 5.358 4.097 2.106 1.00 88.25 84 VAL A O 1
ATOM 642 N N . ARG A 1 85 ? 6.776 3.371 0.535 1.00 86.81 85 ARG A N 1
ATOM 643 C CA . ARG A 1 85 ? 6.370 1.960 0.639 1.00 86.81 85 ARG A CA 1
ATOM 644 C C . ARG A 1 85 ? 6.625 1.397 2.038 1.00 86.81 85 ARG A C 1
ATOM 646 O O . ARG A 1 85 ? 5.771 0.701 2.582 1.00 86.81 85 ARG A O 1
ATOM 653 N N . ALA A 1 86 ? 7.784 1.691 2.626 1.00 88.06 86 ALA A N 1
ATOM 654 C CA . ALA A 1 86 ? 8.104 1.264 3.985 1.00 88.06 86 ALA A CA 1
ATOM 655 C C . ALA A 1 86 ? 7.138 1.876 5.010 1.00 88.06 86 ALA A C 1
ATOM 657 O O . ALA A 1 86 ? 6.651 1.164 5.886 1.00 88.06 86 ALA A O 1
ATOM 658 N N . ARG A 1 87 ? 6.807 3.166 4.868 1.00 89.00 87 ARG A N 1
ATOM 659 C CA . ARG A 1 87 ? 5.824 3.839 5.723 1.00 89.00 87 ARG A CA 1
ATOM 660 C C . ARG A 1 87 ? 4.431 3.226 5.593 1.00 89.00 87 ARG A C 1
ATOM 662 O O . ARG A 1 87 ? 3.870 2.849 6.613 1.00 89.00 87 ARG A O 1
ATOM 669 N N . ILE A 1 88 ? 3.932 3.016 4.374 1.00 90.94 88 ILE A N 1
ATOM 670 C CA . ILE A 1 88 ? 2.647 2.340 4.124 1.00 90.94 88 ILE A CA 1
ATOM 671 C C . ILE A 1 88 ? 2.604 0.961 4.802 1.00 90.94 88 ILE A C 1
ATOM 673 O O . ILE A 1 88 ? 1.620 0.629 5.457 1.00 90.94 88 ILE A O 1
ATOM 677 N N . ASN A 1 89 ? 3.674 0.166 4.700 1.00 89.69 89 ASN A N 1
ATOM 678 C CA . ASN A 1 89 ? 3.742 -1.151 5.344 1.00 89.69 89 ASN A CA 1
ATOM 679 C C . ASN A 1 89 ? 3.749 -1.072 6.880 1.00 89.69 89 ASN A C 1
ATOM 681 O O . ASN A 1 89 ? 3.150 -1.921 7.547 1.00 89.69 89 ASN A O 1
ATOM 685 N N . ASN A 1 90 ? 4.409 -0.060 7.446 1.00 92.25 90 ASN A N 1
ATOM 686 C CA . ASN A 1 90 ? 4.400 0.176 8.888 1.00 92.25 90 ASN A CA 1
ATOM 687 C C . ASN A 1 90 ? 3.002 0.579 9.371 1.00 92.25 90 ASN A C 1
ATOM 689 O O . ASN A 1 90 ? 2.511 -0.016 10.328 1.00 92.25 90 ASN A O 1
ATOM 693 N N . GLU A 1 91 ? 2.338 1.512 8.681 1.00 93.94 91 GLU A N 1
ATOM 694 C CA . GLU A 1 91 ? 0.953 1.902 8.985 1.00 93.94 91 GLU A C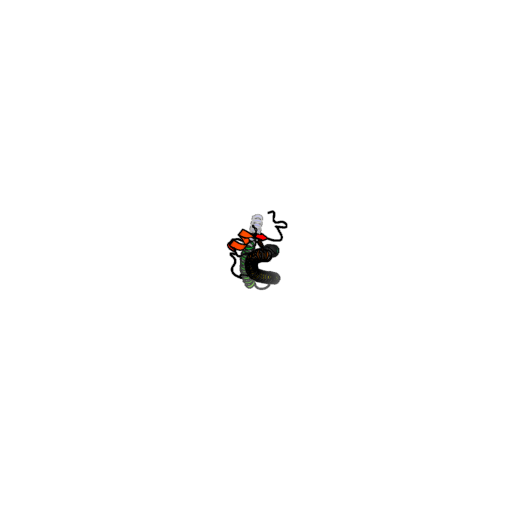A 1
ATOM 695 C C . GLU A 1 91 ? 0.007 0.705 8.871 1.00 93.94 91 GLU A C 1
ATOM 697 O O . GLU A 1 91 ? -0.827 0.473 9.739 1.00 93.94 91 GLU A O 1
ATOM 702 N N . MET A 1 92 ? 0.190 -0.131 7.848 1.00 92.38 92 MET A N 1
ATOM 703 C CA . MET A 1 92 ? -0.601 -1.341 7.657 1.00 92.38 92 MET A CA 1
ATOM 704 C C . MET A 1 92 ? -0.465 -2.316 8.834 1.00 92.38 92 MET A C 1
ATOM 706 O O . MET A 1 92 ? -1.461 -2.837 9.335 1.00 92.38 92 MET A O 1
ATOM 710 N N . THR A 1 93 ? 0.766 -2.537 9.298 1.00 93.19 93 THR A N 1
ATOM 711 C CA . THR A 1 93 ? 1.045 -3.393 10.460 1.00 93.19 93 THR A CA 1
ATOM 712 C C . THR A 1 93 ? 0.433 -2.796 11.726 1.00 93.19 93 THR A C 1
ATOM 714 O O . THR A 1 93 ? -0.236 -3.493 12.486 1.00 93.19 93 THR A O 1
ATOM 717 N N . TYR A 1 94 ? 0.592 -1.486 11.919 1.00 95.81 94 TYR A N 1
ATOM 718 C CA . TYR A 1 94 ? 0.035 -0.772 13.061 1.00 95.81 94 TYR A CA 1
ATOM 719 C C . TYR A 1 94 ? -1.497 -0.866 13.114 1.00 95.81 94 TYR A C 1
ATOM 721 O O . TYR A 1 94 ? -2.077 -1.178 14.155 1.00 95.81 94 TYR A O 1
ATOM 729 N N . ILE A 1 95 ? -2.170 -0.688 11.976 1.00 95.00 95 ILE A N 1
ATOM 730 C CA . ILE A 1 95 ? -3.623 -0.837 11.874 1.00 95.00 95 ILE A CA 1
ATOM 731 C C . ILE A 1 95 ? -4.064 -2.267 12.215 1.00 95.00 95 ILE A C 1
ATOM 733 O O . ILE A 1 95 ? -5.049 -2.448 12.934 1.00 95.00 95 ILE A O 1
ATOM 737 N N . GLN A 1 96 ? -3.341 -3.288 11.745 1.00 93.69 96 GLN A N 1
ATOM 738 C CA . GLN A 1 96 ? -3.644 -4.684 12.077 1.00 93.69 96 GLN A CA 1
ATOM 739 C C . GLN A 1 96 ? -3.567 -4.949 13.586 1.00 93.69 96 GLN A C 1
ATOM 741 O O . GLN A 1 96 ? -4.455 -5.606 14.136 1.00 93.69 96 GLN A O 1
ATOM 746 N N . GLU A 1 97 ? -2.558 -4.399 14.265 1.00 96.38 97 GLU A N 1
ATOM 747 C CA . GLU A 1 97 ? -2.436 -4.489 15.723 1.00 96.38 97 GLU A CA 1
ATOM 748 C C . GLU A 1 97 ? -3.625 -3.824 16.432 1.00 96.38 97 GLU A C 1
ATOM 750 O O . GLU A 1 97 ? -4.205 -4.414 17.347 1.00 96.38 97 GLU A O 1
ATOM 755 N N . LEU A 1 98 ? -4.044 -2.632 15.992 1.00 96.50 98 LEU A N 1
ATOM 756 C CA . LEU A 1 98 ? -5.199 -1.931 16.564 1.00 96.50 98 LEU A CA 1
ATOM 757 C C . LEU A 1 98 ? -6.513 -2.697 16.357 1.00 96.50 98 LEU A C 1
ATOM 759 O O . LEU A 1 98 ? -7.314 -2.806 17.287 1.00 96.50 98 LEU A O 1
ATOM 763 N N . ILE A 1 99 ? -6.731 -3.270 15.169 1.00 94.50 99 ILE A N 1
ATOM 764 C CA . ILE A 1 99 ? -7.908 -4.104 14.878 1.00 94.50 99 ILE A CA 1
ATOM 765 C C . ILE A 1 99 ? -7.937 -5.324 15.802 1.00 94.50 99 ILE A C 1
ATOM 767 O O . ILE A 1 99 ? -8.998 -5.670 16.332 1.00 94.50 99 ILE A O 1
ATOM 771 N N . GLN A 1 100 ? -6.786 -5.968 16.018 1.00 96.00 100 GLN A N 1
ATOM 772 C CA . GLN A 1 100 ? -6.681 -7.103 16.928 1.00 96.00 100 GLN A CA 1
ATOM 773 C C . GLN A 1 100 ? -6.993 -6.695 18.373 1.00 96.00 100 GLN A C 1
ATOM 775 O O . GLN A 1 100 ? -7.832 -7.331 19.013 1.00 96.00 100 GLN A O 1
ATOM 780 N N . GLN A 1 101 ? -6.395 -5.607 18.865 1.00 96.94 101 GLN A N 1
ATOM 781 C CA . GLN A 1 101 ? -6.685 -5.078 20.201 1.00 96.94 101 GLN A CA 1
ATOM 782 C C . GLN A 1 101 ? -8.172 -4.746 20.372 1.00 96.94 101 GLN A C 1
ATOM 784 O O . GLN A 1 101 ? -8.762 -5.048 21.409 1.00 96.94 101 GLN A O 1
ATOM 789 N N . ASN A 1 102 ? -8.806 -4.163 19.352 1.00 97.38 102 ASN A N 1
ATOM 790 C CA . ASN A 1 102 ? -10.239 -3.885 19.366 1.00 97.38 102 ASN A CA 1
ATOM 791 C C . ASN A 1 102 ? -11.069 -5.164 19.454 1.00 97.38 102 ASN A C 1
ATOM 793 O O . ASN A 1 102 ? -12.010 -5.213 20.240 1.00 97.38 102 ASN A O 1
ATOM 797 N N . ASN A 1 103 ? -10.716 -6.209 18.701 1.00 94.88 103 ASN A N 1
ATOM 798 C CA . ASN A 1 103 ? -11.407 -7.498 18.772 1.00 94.88 103 ASN A CA 1
ATOM 799 C C . ASN A 1 103 ? -11.319 -8.113 20.176 1.00 94.88 103 ASN A C 1
ATOM 801 O O . ASN A 1 103 ? -12.325 -8.593 20.700 1.00 94.88 103 ASN A O 1
ATOM 805 N N . GLU A 1 104 ? -10.146 -8.057 20.808 1.00 96.75 104 GLU A N 1
ATOM 806 C CA . GLU A 1 104 ? -9.938 -8.545 22.175 1.00 96.75 104 GLU A CA 1
ATOM 807 C C . GLU A 1 104 ? -10.767 -7.747 23.195 1.00 96.75 104 GLU A C 1
ATOM 809 O O . GLU A 1 104 ? -11.488 -8.332 24.007 1.00 96.75 104 GLU A O 1
ATOM 814 N N . LYS A 1 105 ? -10.750 -6.412 23.101 1.00 96.00 105 LYS A N 1
ATOM 815 C CA . LYS A 1 105 ? -11.545 -5.510 23.952 1.00 96.00 105 LYS A CA 1
ATOM 816 C C . LYS A 1 105 ? -13.052 -5.690 23.757 1.00 96.00 105 LYS A C 1
ATOM 818 O O . LYS A 1 105 ? -13.804 -5.706 24.729 1.00 96.00 105 LYS A O 1
ATOM 823 N N . ILE A 1 106 ? -13.516 -5.859 22.519 1.00 94.50 106 ILE A N 1
ATOM 824 C CA . ILE A 1 106 ? -14.927 -6.121 22.206 1.00 94.50 106 ILE A CA 1
ATOM 825 C C . ILE A 1 106 ? -15.355 -7.473 22.785 1.00 94.50 106 ILE A C 1
ATOM 827 O O . ILE A 1 106 ? -16.418 -7.555 23.399 1.00 94.50 106 ILE A O 1
ATOM 831 N N . ALA A 1 107 ? -14.524 -8.512 22.671 1.00 94.38 107 ALA A N 1
ATOM 832 C CA . ALA A 1 107 ? -14.796 -9.807 23.292 1.00 94.38 107 ALA A CA 1
ATOM 833 C C . ALA A 1 107 ? -14.846 -9.709 24.830 1.00 94.38 107 ALA A C 1
ATOM 835 O O . ALA A 1 107 ? -15.691 -10.336 25.478 1.00 94.38 107 ALA A O 1
ATOM 836 N N . GLU A 1 108 ? -13.980 -8.890 25.432 1.00 93.00 108 GLU A N 1
ATOM 837 C CA . GLU A 1 108 ? -14.022 -8.593 26.863 1.00 93.00 108 GLU A CA 1
ATOM 838 C C . GLU A 1 108 ? -15.330 -7.883 27.261 1.00 93.00 108 GLU A C 1
ATOM 840 O O . GLU A 1 108 ? -15.989 -8.307 28.218 1.00 93.00 108 GLU A O 1
ATOM 845 N N . LEU A 1 109 ? -15.754 -6.867 26.501 1.00 91.69 109 LEU A N 1
ATOM 846 C CA . LEU A 1 109 ? -17.035 -6.179 26.687 1.00 91.69 109 LEU A CA 1
ATOM 847 C C . LEU A 1 109 ? -18.221 -7.150 26.584 1.00 91.69 109 LEU A C 1
ATOM 849 O O . LEU A 1 109 ? -19.088 -7.150 27.460 1.00 91.69 109 LEU A O 1
ATOM 853 N N . GLU A 1 110 ? -18.251 -8.011 25.561 1.00 90.12 110 GLU A N 1
ATOM 854 C CA . GLU A 1 110 ? -19.284 -9.040 25.376 1.00 90.12 110 GLU A CA 1
ATOM 855 C C . GLU A 1 110 ? -19.353 -9.985 26.593 1.00 90.12 110 GLU A C 1
ATOM 857 O O . GLU A 1 110 ? -20.442 -10.270 27.105 1.00 90.12 110 GLU A O 1
ATOM 862 N N . LYS A 1 111 ? -18.197 -10.414 27.119 1.00 90.00 111 LYS A N 1
ATOM 863 C CA . LYS A 1 111 ? -18.107 -11.288 28.298 1.00 90.00 111 LYS A CA 1
ATOM 864 C C . LYS A 1 111 ? -18.623 -10.610 29.571 1.00 90.00 111 LYS A C 1
ATOM 866 O O . LYS A 1 111 ? -19.430 -11.204 30.290 1.00 90.00 111 LYS A O 1
ATOM 871 N N . LYS A 1 112 ? -18.188 -9.378 29.863 1.00 85.38 112 LYS A N 1
ATOM 872 C CA . LYS A 1 112 ? -18.629 -8.629 31.060 1.00 85.38 112 LYS A CA 1
ATOM 873 C C . LYS A 1 112 ? -20.123 -8.298 31.004 1.00 85.38 112 LYS A C 1
ATOM 875 O O . LYS A 1 112 ? -20.836 -8.406 32.002 1.00 85.38 112 LYS A O 1
ATOM 880 N N . LEU A 1 113 ? -20.632 -7.999 29.814 1.00 82.31 113 LEU A N 1
ATOM 881 C CA . LEU A 1 113 ? -22.050 -7.756 29.575 1.00 82.31 113 LEU A CA 1
ATOM 882 C C . LEU A 1 113 ? -22.908 -9.021 29.725 1.00 82.31 113 LEU A C 1
ATOM 884 O O . LEU A 1 113 ? -24.029 -8.942 30.226 1.00 82.31 113 LEU A O 1
ATOM 888 N N . GLY A 1 114 ? -22.399 -10.185 29.309 1.00 76.94 114 GLY A N 1
ATOM 889 C CA . GLY A 1 114 ? -23.060 -11.482 29.490 1.00 76.94 114 GLY A CA 1
ATOM 890 C C . GLY A 1 114 ? -23.271 -11.853 30.962 1.00 76.94 114 GLY A C 1
ATOM 891 O O . GLY A 1 114 ? -24.292 -12.447 31.304 1.00 76.94 114 GLY A O 1
ATOM 892 N N . ASN A 1 115 ? -22.360 -11.422 31.838 1.00 71.75 115 ASN A N 1
ATOM 893 C CA . ASN A 1 115 ? -22.457 -11.626 33.286 1.00 71.75 115 ASN A CA 1
ATOM 894 C C . ASN A 1 115 ? -23.451 -10.670 33.975 1.00 71.75 115 ASN A C 1
ATOM 896 O O . ASN A 1 115 ? -23.818 -10.895 35.129 1.00 71.75 115 ASN A O 1
ATOM 900 N N . THR A 1 116 ? -23.912 -9.618 33.288 1.00 66.69 116 THR A N 1
ATOM 901 C CA . THR A 1 116 ? -24.830 -8.620 33.852 1.00 66.69 116 THR A CA 1
ATOM 902 C C . THR A 1 116 ? -26.259 -8.860 33.360 1.00 66.69 116 THR A C 1
ATOM 904 O O . THR A 1 116 ? -26.644 -8.512 32.244 1.00 66.69 116 THR A O 1
ATOM 907 N N . GLN A 1 117 ? -27.077 -9.488 34.203 1.00 57.06 117 GLN A N 1
ATOM 908 C CA . GLN A 1 117 ? -28.435 -9.906 33.857 1.00 57.06 117 GLN A CA 1
ATOM 909 C C . GLN A 1 117 ? -29.388 -8.692 33.744 1.00 57.06 117 GLN A C 1
ATOM 911 O O . GLN A 1 117 ? -29.753 -8.079 34.741 1.00 57.06 117 GLN A O 1
ATOM 916 N N . GLY A 1 118 ? -29.835 -8.361 32.523 1.00 63.25 118 GLY A N 1
ATOM 917 C CA . GLY A 1 118 ? -31.214 -7.896 32.299 1.00 63.25 118 GLY A CA 1
ATOM 918 C C . GLY A 1 118 ? -31.531 -6.434 31.943 1.00 63.25 118 GLY A C 1
ATOM 919 O O . GLY A 1 118 ? -32.680 -6.204 31.584 1.00 63.25 118 GLY A O 1
ATOM 920 N N . GLN A 1 119 ? -30.624 -5.445 31.967 1.00 57.56 119 GLN A N 1
ATOM 921 C CA . GLN A 1 119 ? -31.040 -4.032 31.733 1.00 57.56 119 GLN A CA 1
ATOM 922 C C . GLN A 1 119 ? -30.117 -3.156 30.862 1.00 57.56 119 GLN A C 1
ATOM 924 O O . GLN A 1 119 ? -30.365 -1.964 30.705 1.00 57.56 119 GLN A O 1
ATOM 929 N N . LEU A 1 120 ? -29.098 -3.721 30.211 1.00 71.88 120 LEU A N 1
ATOM 930 C CA . LEU A 1 120 ? -28.093 -2.948 29.461 1.00 71.88 120 LEU A CA 1
ATOM 931 C C . LEU A 1 120 ? -28.298 -2.983 27.935 1.00 71.88 120 LEU A C 1
ATOM 933 O O . LEU A 1 120 ? -27.354 -3.183 27.172 1.00 71.88 120 LEU A O 1
ATOM 937 N N . GLY A 1 121 ? -29.540 -2.792 27.474 1.00 77.62 121 GLY A N 1
ATOM 938 C CA . GLY A 1 121 ? -29.871 -2.790 26.039 1.00 77.62 121 GLY A CA 1
ATOM 939 C C . GLY A 1 121 ? -29.072 -1.758 25.233 1.00 77.62 121 GLY A C 1
ATOM 940 O O . GLY A 1 121 ? -28.585 -2.070 24.149 1.00 77.62 121 GLY A O 1
ATOM 941 N N . GLY A 1 122 ? -28.856 -0.565 25.801 1.00 82.75 122 GLY A N 1
ATOM 942 C CA . GLY A 1 122 ? -28.023 0.472 25.184 1.00 82.75 122 GLY A CA 1
ATOM 943 C C . GLY A 1 122 ? -26.557 0.054 25.044 1.00 82.75 122 GLY A C 1
ATOM 944 O O . GLY A 1 122 ? -25.974 0.229 23.982 1.00 82.75 122 GLY A O 1
ATOM 945 N N . LEU A 1 123 ? -25.983 -0.584 26.069 1.00 83.94 123 LEU A N 1
ATOM 946 C CA . LEU A 1 123 ? -24.590 -1.036 26.032 1.00 83.94 123 LEU A CA 1
ATOM 947 C C . LEU A 1 123 ? -24.379 -2.157 25.006 1.00 83.94 123 LEU A C 1
ATOM 949 O O . LEU A 1 123 ? -23.397 -2.140 24.270 1.00 83.94 123 LEU A O 1
ATOM 953 N N . ARG A 1 124 ? -25.343 -3.084 24.897 1.00 86.38 124 ARG A N 1
ATOM 954 C CA . ARG A 1 124 ? -25.378 -4.097 23.825 1.00 86.38 124 ARG A CA 1
ATOM 955 C C . ARG A 1 124 ? -25.376 -3.460 22.443 1.00 86.38 124 ARG A C 1
ATOM 957 O O . ARG A 1 124 ? -24.618 -3.890 21.580 1.00 86.38 124 ARG A O 1
ATOM 964 N N . ALA A 1 125 ? -26.205 -2.439 22.239 1.00 90.12 125 ALA A N 1
ATOM 965 C CA . ALA A 1 125 ? -26.254 -1.725 20.970 1.00 90.12 125 ALA A CA 1
ATOM 966 C C . ALA A 1 125 ? -24.916 -1.036 20.657 1.00 90.12 125 ALA A C 1
ATOM 968 O O . ALA A 1 125 ? -24.441 -1.130 19.528 1.00 90.12 125 ALA A O 1
ATOM 969 N N . THR A 1 126 ? -24.275 -0.415 21.654 1.00 90.69 126 THR A N 1
ATOM 970 C CA . THR A 1 126 ? -22.946 0.192 21.491 1.00 90.69 126 THR A CA 1
ATOM 971 C C . THR A 1 126 ? -21.893 -0.842 21.110 1.00 90.69 126 THR A C 1
ATOM 973 O O . THR A 1 126 ? -21.187 -0.634 20.131 1.00 90.69 126 THR A O 1
ATOM 976 N N . ILE A 1 127 ? -21.818 -1.974 21.815 1.00 90.44 127 ILE A N 1
ATOM 977 C CA . ILE A 1 127 ? -20.852 -3.044 21.516 1.00 90.44 127 ILE A CA 1
ATOM 978 C C . ILE A 1 127 ? -21.067 -3.594 20.104 1.00 90.44 127 ILE A C 1
ATOM 980 O O . ILE A 1 127 ? -20.109 -3.712 19.346 1.00 90.44 127 ILE A O 1
ATOM 984 N N . ASN A 1 128 ? -22.318 -3.843 19.707 1.00 92.19 128 ASN A N 1
ATOM 985 C CA . ASN A 1 128 ? -22.635 -4.290 18.350 1.00 92.19 128 ASN A CA 1
ATOM 986 C C . ASN A 1 128 ? -22.223 -3.259 17.289 1.00 92.19 128 ASN A C 1
ATOM 988 O O . ASN A 1 128 ? -21.713 -3.639 16.238 1.00 92.19 128 ASN A O 1
ATOM 992 N N . ARG A 1 129 ? -22.412 -1.960 17.558 1.00 95.00 129 ARG A N 1
ATOM 993 C CA . ARG A 1 129 ? -21.956 -0.886 16.663 1.00 95.00 129 ARG A CA 1
ATOM 994 C C . ARG A 1 129 ? -20.431 -0.857 16.557 1.00 95.00 129 ARG A C 1
ATOM 996 O O . ARG A 1 129 ? -19.920 -0.733 15.451 1.00 95.00 129 ARG A O 1
ATOM 1003 N N . LEU A 1 130 ? -19.715 -0.965 17.679 1.00 93.00 130 LEU A N 1
ATOM 1004 C CA . LEU A 1 130 ? -18.249 -1.001 17.688 1.00 93.00 130 LEU A CA 1
ATOM 1005 C C . LEU A 1 130 ? -17.721 -2.211 16.923 1.00 93.00 130 LEU A C 1
ATOM 1007 O O . LEU A 1 130 ? -16.813 -2.064 16.117 1.00 93.00 130 LEU A O 1
ATOM 1011 N N . LYS A 1 131 ? -18.339 -3.379 17.114 1.00 93.56 131 LYS A N 1
ATOM 1012 C CA . LYS A 1 131 ? -18.024 -4.602 16.376 1.00 93.56 131 LYS A CA 1
ATOM 1013 C C . LYS A 1 131 ? -18.215 -4.436 14.876 1.00 93.56 131 LYS A C 1
ATOM 1015 O O . LYS A 1 131 ? -17.268 -4.650 14.132 1.00 93.56 131 LYS A O 1
ATOM 1020 N N . ALA A 1 132 ? -19.389 -3.972 14.451 1.00 96.31 132 ALA A N 1
ATOM 1021 C CA . ALA A 1 132 ? -19.663 -3.721 13.040 1.00 96.31 132 ALA A CA 1
ATOM 1022 C C . ALA A 1 132 ? -18.677 -2.705 12.441 1.00 96.31 132 ALA A C 1
ATOM 1024 O O . ALA A 1 132 ? -18.160 -2.917 11.351 1.00 96.31 132 ALA A O 1
ATOM 1025 N N . SER A 1 133 ? -18.363 -1.634 13.178 1.00 92.81 133 SER A N 1
ATOM 1026 C CA . SER A 1 133 ? -17.376 -0.649 12.734 1.00 92.81 133 SER A CA 1
ATOM 1027 C C . SER A 1 133 ? -15.967 -1.241 12.646 1.00 92.81 133 SER A C 1
ATOM 1029 O O . SER A 1 133 ? -15.255 -0.918 11.706 1.00 92.81 133 SER A O 1
ATOM 1031 N N . ASN A 1 134 ? -15.545 -2.087 13.590 1.00 93.44 134 ASN A N 1
ATOM 1032 C CA . ASN A 1 134 ? -14.224 -2.721 13.559 1.00 93.44 134 ASN A CA 1
ATOM 1033 C C . ASN A 1 134 ? -14.111 -3.732 12.405 1.00 93.44 134 ASN A C 1
ATOM 1035 O O . ASN A 1 134 ? -13.081 -3.797 11.742 1.00 93.44 134 ASN A O 1
ATOM 1039 N N . GLU A 1 135 ? -15.182 -4.483 12.136 1.00 94.75 135 GLU A N 1
ATOM 1040 C CA . GLU A 1 135 ? -15.279 -5.402 10.995 1.00 94.75 135 GLU A CA 1
ATOM 1041 C C . GLU A 1 135 ? -15.232 -4.654 9.653 1.00 94.75 135 GLU A C 1
ATOM 1043 O O . GLU A 1 135 ? -14.533 -5.086 8.737 1.00 94.75 135 GLU A O 1
ATOM 1048 N N . GLU A 1 136 ? -15.915 -3.511 9.540 1.00 95.31 136 GLU A N 1
ATOM 1049 C CA . GLU A 1 136 ? -15.859 -2.652 8.350 1.00 95.31 136 GLU A CA 1
ATOM 1050 C C . GLU A 1 136 ? -14.436 -2.139 8.090 1.00 95.31 136 GLU A C 1
ATOM 1052 O O . GLU A 1 136 ? -13.938 -2.250 6.969 1.00 95.31 136 GLU A O 1
ATOM 1057 N N . GLN A 1 137 ? -13.757 -1.641 9.128 1.00 92.50 137 GLN A N 1
ATOM 1058 C CA . GLN A 1 137 ? -12.368 -1.187 9.024 1.00 92.50 137 GLN A CA 1
ATOM 1059 C C . GLN A 1 137 ? -11.433 -2.339 8.628 1.00 92.50 137 GLN A C 1
ATOM 1061 O O . GLN A 1 137 ? -10.604 -2.187 7.736 1.00 92.50 137 GLN A O 1
ATOM 1066 N N . ALA A 1 138 ? -11.604 -3.530 9.209 1.00 92.56 138 ALA A N 1
ATOM 1067 C CA . ALA A 1 138 ? -10.818 -4.703 8.828 1.00 92.56 138 ALA A CA 1
ATOM 1068 C C . ALA A 1 138 ? -11.008 -5.092 7.352 1.00 92.56 138 ALA A C 1
ATOM 1070 O O . ALA A 1 138 ? -10.040 -5.449 6.678 1.00 92.56 138 ALA A O 1
ATOM 1071 N N . ALA A 1 139 ? -12.233 -4.990 6.832 1.00 95.12 139 ALA A N 1
ATOM 1072 C CA . ALA A 1 139 ? -12.518 -5.257 5.426 1.00 95.12 139 ALA A CA 1
ATOM 1073 C C . ALA A 1 139 ? -11.878 -4.216 4.489 1.00 95.12 139 ALA A C 1
ATOM 1075 O O . ALA A 1 139 ? -11.310 -4.592 3.463 1.00 95.12 139 ALA A O 1
ATOM 1076 N N . GLN A 1 140 ? -11.933 -2.929 4.845 1.00 92.12 140 GLN A N 1
ATOM 1077 C CA . GLN A 1 140 ? -11.287 -1.849 4.085 1.00 92.12 140 GLN A CA 1
ATOM 1078 C C . GLN A 1 140 ? -9.772 -2.048 4.012 1.00 92.12 140 GLN A C 1
ATOM 1080 O O . GLN A 1 140 ? -9.179 -1.998 2.935 1.00 92.12 140 GLN A O 1
ATOM 1085 N N . ILE A 1 141 ? -9.158 -2.384 5.142 1.00 90.88 141 ILE A N 1
ATOM 1086 C CA . ILE A 1 141 ? -7.722 -2.636 5.239 1.00 90.88 141 ILE A CA 1
ATOM 1087 C C . ILE A 1 141 ? -7.301 -3.855 4.418 1.00 90.88 141 ILE A C 1
ATOM 1089 O O . ILE A 1 141 ? -6.316 -3.787 3.686 1.00 90.88 141 ILE A O 1
ATOM 1093 N N . ALA A 1 142 ? -8.075 -4.941 4.449 1.00 92.44 142 ALA A N 1
ATOM 1094 C CA . ALA A 1 142 ? -7.825 -6.098 3.592 1.00 92.44 142 ALA A CA 1
ATOM 1095 C C . ALA A 1 142 ? -7.924 -5.752 2.091 1.00 92.44 142 ALA A C 1
ATOM 1097 O O . ALA A 1 142 ? -7.139 -6.255 1.286 1.00 92.44 142 ALA A O 1
ATOM 1098 N N . ALA A 1 143 ? -8.858 -4.876 1.704 1.00 93.00 143 ALA A N 1
ATOM 1099 C CA . ALA A 1 143 ? -8.978 -4.411 0.324 1.00 93.00 143 ALA A CA 1
ATOM 1100 C C . ALA A 1 143 ? -7.776 -3.551 -0.101 1.00 93.00 143 ALA A C 1
ATOM 1102 O O . ALA A 1 143 ? -7.231 -3.762 -1.184 1.00 93.00 143 ALA A O 1
ATOM 1103 N N . LEU A 1 144 ? -7.321 -2.640 0.765 1.00 91.31 144 LEU A N 1
ATOM 1104 C CA . LEU A 1 144 ? -6.120 -1.834 0.527 1.00 91.31 144 LEU A CA 1
ATOM 1105 C C . LEU A 1 144 ? -4.869 -2.709 0.380 1.00 91.31 144 LEU A C 1
ATOM 1107 O O . LEU A 1 144 ? -4.060 -2.475 -0.513 1.00 91.31 144 LEU A O 1
ATOM 1111 N N . GLN A 1 145 ? -4.728 -3.761 1.192 1.00 89.81 145 GLN A N 1
ATOM 1112 C CA . GLN A 1 145 ? -3.637 -4.731 1.045 1.00 89.81 145 GLN A CA 1
ATOM 1113 C C . GLN A 1 145 ? -3.651 -5.428 -0.316 1.00 89.81 145 GLN A C 1
ATOM 1115 O O . GLN A 1 145 ? -2.606 -5.566 -0.950 1.00 89.81 145 GLN A O 1
ATOM 1120 N N . ALA A 1 146 ? -4.829 -5.850 -0.778 1.00 91.88 146 ALA A N 1
ATOM 1121 C CA . ALA A 1 146 ? -4.966 -6.501 -2.074 1.00 91.88 146 ALA A CA 1
ATOM 1122 C C . ALA A 1 146 ? -4.613 -5.558 -3.240 1.00 91.88 146 ALA A C 1
ATOM 1124 O O . ALA A 1 146 ? -3.920 -5.973 -4.170 1.00 91.88 146 ALA A O 1
ATOM 1125 N N . ASP A 1 147 ? -5.043 -4.293 -3.178 1.00 89.81 147 ASP A N 1
ATOM 1126 C CA . ASP A 1 147 ? -4.718 -3.286 -4.197 1.00 89.81 147 ASP A CA 1
ATOM 1127 C C . ASP A 1 147 ? -3.211 -2.975 -4.231 1.00 89.81 147 ASP A C 1
ATOM 1129 O O . ASP A 1 147 ? -2.604 -2.919 -5.303 1.00 89.81 147 ASP A O 1
ATOM 1133 N N . LEU A 1 148 ? -2.571 -2.860 -3.062 1.00 88.12 148 LEU A N 1
ATOM 1134 C CA . LEU A 1 148 ? -1.122 -2.662 -2.956 1.00 88.12 148 LEU A CA 1
ATOM 1135 C C . LEU A 1 148 ? -0.328 -3.828 -3.564 1.00 88.12 148 LEU A C 1
ATOM 1137 O O . LEU A 1 148 ? 0.630 -3.593 -4.304 1.00 88.12 148 LEU A O 1
ATOM 1141 N N . GLU A 1 149 ? -0.740 -5.072 -3.314 1.00 88.19 149 GLU A N 1
ATOM 1142 C CA . GLU A 1 149 ? -0.100 -6.254 -3.906 1.00 88.19 149 GLU A CA 1
ATOM 1143 C C . GLU A 1 149 ? -0.267 -6.276 -5.433 1.00 88.19 149 GLU A C 1
ATOM 1145 O O . GLU A 1 149 ? 0.693 -6.501 -6.175 1.00 88.19 149 GLU A O 1
ATOM 1150 N N . GLN A 1 150 ? -1.467 -5.961 -5.931 1.00 88.81 150 GLN A N 1
ATOM 1151 C CA . GLN A 1 150 ? -1.721 -5.870 -7.367 1.00 88.81 150 GLN A CA 1
ATOM 1152 C C . GLN A 1 150 ? -0.838 -4.804 -8.033 1.00 88.81 150 GLN A C 1
ATOM 1154 O O . GLN A 1 150 ? -0.243 -5.054 -9.087 1.00 88.81 150 GLN A O 1
ATOM 1159 N N . LYS A 1 151 ? -0.711 -3.626 -7.412 1.00 87.25 151 LYS A N 1
ATOM 1160 C CA . LYS A 1 151 ? 0.175 -2.556 -7.890 1.00 87.25 151 LYS A CA 1
ATOM 1161 C C . LYS A 1 151 ? 1.640 -2.985 -7.876 1.00 87.25 151 LYS A C 1
ATOM 1163 O O . LYS A 1 151 ? 2.362 -2.679 -8.822 1.00 87.25 151 LYS A O 1
ATOM 1168 N N . ASN A 1 152 ? 2.082 -3.729 -6.864 1.00 85.88 152 ASN A N 1
ATOM 1169 C CA . ASN A 1 152 ? 3.449 -4.247 -6.794 1.00 85.88 152 ASN A CA 1
ATOM 1170 C C . ASN A 1 152 ? 3.767 -5.192 -7.969 1.00 85.88 152 ASN A C 1
ATOM 1172 O O . ASN A 1 152 ? 4.803 -5.052 -8.620 1.00 85.88 152 ASN A O 1
ATOM 1176 N N . ILE A 1 153 ? 2.842 -6.092 -8.312 1.00 85.25 153 ILE A N 1
ATOM 1177 C CA . ILE A 1 153 ? 2.963 -6.970 -9.490 1.00 85.25 153 ILE A CA 1
ATOM 1178 C C . ILE A 1 153 ? 3.023 -6.148 -10.790 1.00 85.25 153 ILE A C 1
ATOM 1180 O O . ILE A 1 153 ? 3.823 -6.435 -11.690 1.00 85.25 153 ILE A O 1
ATOM 1184 N N . GLN A 1 154 ? 2.199 -5.102 -10.898 1.00 85.38 154 GLN A N 1
ATOM 1185 C CA . GLN A 1 154 ? 2.205 -4.211 -12.058 1.00 85.38 154 GLN A CA 1
ATOM 1186 C C . GLN A 1 154 ? 3.545 -3.470 -12.203 1.00 85.38 154 GLN A C 1
ATOM 1188 O O . GLN A 1 154 ? 4.067 -3.391 -13.315 1.00 85.38 154 GLN A O 1
ATOM 1193 N N . ILE A 1 155 ? 4.129 -2.987 -11.100 1.00 85.44 155 ILE A N 1
ATOM 1194 C CA . ILE A 1 155 ? 5.450 -2.337 -11.088 1.00 85.44 155 ILE A CA 1
ATOM 1195 C C . ILE A 1 155 ? 6.526 -3.299 -11.601 1.00 85.44 155 ILE A C 1
ATOM 1197 O O . ILE A 1 155 ? 7.244 -2.955 -12.534 1.00 85.44 155 ILE A O 1
ATOM 1201 N N . GLN A 1 156 ? 6.577 -4.535 -11.094 1.00 84.25 156 GLN A N 1
ATOM 1202 C CA . GLN A 1 156 ? 7.554 -5.537 -11.552 1.00 84.25 156 GLN A CA 1
ATOM 1203 C C . GLN A 1 156 ? 7.440 -5.834 -13.058 1.00 84.25 156 GLN A C 1
ATOM 1205 O O . GLN A 1 156 ? 8.441 -6.031 -13.757 1.00 84.25 156 GLN A O 1
ATOM 1210 N N . THR A 1 157 ? 6.210 -5.844 -13.577 1.00 89.00 157 THR A N 1
ATOM 1211 C CA . THR A 1 157 ? 5.941 -6.035 -15.009 1.00 89.00 157 THR A CA 1
ATOM 1212 C C . THR A 1 157 ? 6.421 -4.838 -15.836 1.00 89.00 157 THR A C 1
ATOM 1214 O O . THR A 1 157 ? 7.027 -5.015 -16.899 1.00 89.00 157 THR A O 1
ATOM 1217 N N . LEU A 1 158 ? 6.181 -3.616 -15.352 1.00 89.94 158 LEU A N 1
ATOM 1218 C CA . LEU A 1 158 ? 6.653 -2.388 -15.990 1.00 89.94 158 LEU A CA 1
ATOM 1219 C C . LEU A 1 158 ? 8.182 -2.306 -15.983 1.00 89.94 158 LEU A C 1
ATOM 1221 O O . LEU A 1 158 ? 8.758 -2.035 -17.034 1.00 89.94 158 LEU A O 1
ATOM 1225 N N . ASP A 1 159 ? 8.841 -2.628 -14.870 1.00 88.81 159 ASP A N 1
ATOM 1226 C CA . ASP A 1 159 ? 10.306 -2.664 -14.771 1.00 88.81 159 ASP A CA 1
ATOM 1227 C C . ASP A 1 159 ? 10.910 -3.635 -15.791 1.00 88.81 159 ASP A C 1
ATOM 1229 O O . ASP A 1 159 ? 11.828 -3.286 -16.537 1.00 88.81 159 ASP A O 1
ATOM 1233 N N . SER A 1 160 ? 10.331 -4.834 -15.903 1.00 92.44 160 SER A N 1
ATOM 1234 C CA . SER A 1 160 ? 10.744 -5.831 -16.899 1.00 92.44 160 SER A CA 1
ATOM 1235 C C . SER A 1 160 ? 10.565 -5.316 -18.333 1.00 92.44 160 SER A C 1
ATOM 1237 O O . SER A 1 160 ? 11.428 -5.514 -19.190 1.00 92.44 160 SER A O 1
ATOM 1239 N N . THR A 1 161 ? 9.465 -4.605 -18.595 1.00 94.12 161 THR A N 1
ATOM 1240 C CA . THR A 1 161 ? 9.188 -3.994 -19.903 1.00 94.12 161 THR A CA 1
ATOM 1241 C C . THR A 1 161 ? 10.183 -2.879 -20.222 1.00 94.12 161 THR A C 1
ATOM 1243 O O . THR A 1 161 ? 10.683 -2.805 -21.343 1.00 94.12 161 THR A O 1
ATOM 1246 N N . VAL A 1 162 ? 10.520 -2.029 -19.248 1.00 96.00 162 VAL A N 1
ATOM 1247 C CA . VAL A 1 162 ? 11.502 -0.946 -19.405 1.00 96.00 162 VAL A CA 1
ATOM 1248 C C . VAL A 1 162 ? 12.887 -1.506 -19.721 1.00 96.00 162 VAL A C 1
ATOM 1250 O O . VAL A 1 162 ? 13.553 -0.996 -20.62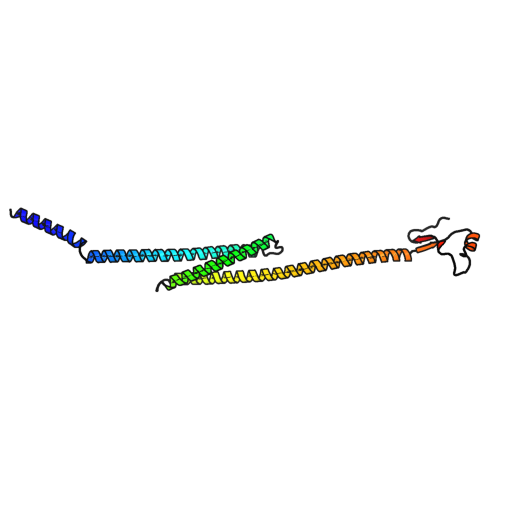3 1.00 96.00 162 VAL A O 1
ATOM 1253 N N . VAL A 1 163 ? 13.309 -2.574 -19.038 1.00 95.81 163 VAL A N 1
ATOM 1254 C CA . VAL A 1 163 ? 14.570 -3.268 -19.344 1.00 95.81 163 VAL A CA 1
ATOM 1255 C C . VAL A 1 163 ? 14.555 -3.811 -20.776 1.00 95.81 163 VAL A C 1
ATOM 1257 O O . VAL A 1 163 ? 15.461 -3.504 -21.548 1.00 95.81 163 VAL A O 1
ATOM 1260 N N . ALA A 1 164 ? 13.493 -4.515 -21.178 1.00 95.81 164 ALA A N 1
ATOM 1261 C CA . ALA A 1 164 ? 13.373 -5.054 -22.534 1.00 95.81 164 ALA A CA 1
ATOM 1262 C C . ALA A 1 164 ? 13.384 -3.958 -23.619 1.00 95.81 164 ALA A C 1
ATOM 1264 O O . ALA A 1 164 ? 14.019 -4.112 -24.668 1.00 95.81 164 ALA A O 1
ATOM 1265 N N . LEU A 1 165 ? 12.713 -2.827 -23.373 1.00 96.62 165 LEU A N 1
ATOM 1266 C CA . LEU A 1 165 ? 12.727 -1.670 -24.272 1.00 96.62 165 LEU A CA 1
ATOM 1267 C C . LEU A 1 165 ? 14.118 -1.039 -24.364 1.00 96.62 165 LEU A C 1
ATOM 1269 O O . LEU A 1 165 ? 14.552 -0.686 -25.461 1.00 96.62 165 LEU A O 1
ATOM 1273 N N . LYS A 1 166 ? 14.835 -0.924 -23.242 1.00 96.44 166 LYS A N 1
ATOM 1274 C CA . LYS A 1 166 ? 16.209 -0.412 -23.210 1.00 96.44 166 LYS A CA 1
ATOM 1275 C C . LYS A 1 166 ? 17.159 -1.305 -24.007 1.00 96.44 166 LYS A C 1
ATOM 1277 O O . LYS A 1 166 ? 17.945 -0.790 -24.802 1.00 96.44 166 LYS A O 1
ATOM 1282 N N . ASP A 1 167 ? 17.054 -2.620 -23.843 1.00 97.06 167 ASP A N 1
ATOM 1283 C CA . ASP A 1 167 ? 17.865 -3.588 -24.584 1.00 97.06 167 ASP A CA 1
ATOM 1284 C C . ASP A 1 167 ? 17.561 -3.531 -26.085 1.00 97.06 167 ASP A C 1
ATOM 1286 O O . ASP A 1 167 ? 18.476 -3.470 -26.909 1.00 97.06 167 ASP A O 1
ATOM 1290 N N . THR A 1 168 ? 16.278 -3.442 -26.445 1.00 97.06 168 THR A N 1
ATOM 1291 C CA . THR A 1 168 ? 15.840 -3.279 -27.839 1.00 97.06 168 THR A CA 1
ATOM 1292 C C . THR A 1 168 ? 16.368 -1.978 -28.445 1.00 97.06 168 THR A C 1
ATOM 1294 O O . THR A 1 168 ? 16.876 -1.980 -29.565 1.00 97.06 168 THR A O 1
ATOM 1297 N N . ALA A 1 169 ? 16.295 -0.863 -27.714 1.00 97.38 169 ALA A N 1
ATOM 1298 C CA . ALA A 1 169 ? 16.803 0.427 -28.174 1.00 97.38 169 ALA A CA 1
ATOM 1299 C C . ALA A 1 169 ? 18.326 0.401 -28.380 1.00 97.38 169 ALA A C 1
ATOM 1301 O O . ALA A 1 169 ? 18.819 0.912 -29.386 1.00 97.38 169 ALA A O 1
ATOM 1302 N N . SER A 1 170 ? 19.064 -0.234 -27.464 1.00 96.62 170 SER A N 1
ATOM 1303 C CA . SER A 1 170 ? 20.512 -0.431 -27.577 1.00 96.62 170 SER A CA 1
ATOM 1304 C C . SER A 1 170 ? 20.877 -1.264 -28.813 1.00 96.62 170 SER A C 1
ATOM 1306 O O . SER A 1 170 ? 21.737 -0.872 -29.604 1.00 96.62 170 SER A O 1
ATOM 1308 N N . LEU A 1 171 ? 20.161 -2.372 -29.038 1.00 97.19 171 LEU A N 1
ATOM 1309 C CA . LEU A 1 171 ? 20.343 -3.224 -30.212 1.00 97.19 171 LEU A CA 1
ATOM 1310 C C . LEU A 1 171 ? 20.065 -2.466 -31.516 1.00 97.19 171 LEU A C 1
ATOM 1312 O O . LEU A 1 171 ? 20.884 -2.511 -32.433 1.00 97.19 171 LEU A O 1
ATOM 1316 N N . LEU A 1 172 ? 18.942 -1.747 -31.596 1.00 97.44 172 LEU A N 1
ATOM 1317 C CA . LEU A 1 172 ? 18.581 -0.959 -32.778 1.00 97.44 172 LEU A CA 1
ATOM 1318 C C . LEU A 1 172 ? 19.606 0.141 -33.068 1.00 97.44 172 LEU A C 1
ATOM 1320 O O . LEU A 1 172 ? 19.928 0.384 -34.229 1.00 97.44 172 LEU A O 1
ATOM 1324 N N . LEU A 1 173 ? 20.145 0.789 -32.032 1.00 97.38 173 LEU A N 1
ATOM 1325 C CA . LEU A 1 173 ? 21.189 1.799 -32.192 1.00 97.38 173 LEU A CA 1
ATOM 1326 C C . LEU A 1 173 ? 22.485 1.193 -32.750 1.00 97.38 173 LEU A C 1
ATOM 1328 O O . LEU A 1 173 ? 23.092 1.775 -33.651 1.00 97.38 173 LEU A O 1
ATOM 1332 N N . SER A 1 174 ? 22.882 0.014 -32.261 1.00 96.69 174 SER A N 1
ATOM 1333 C CA . SER A 1 174 ? 24.029 -0.726 -32.799 1.00 96.69 174 SER A CA 1
ATOM 1334 C C . SER A 1 174 ? 23.804 -1.106 -34.262 1.00 96.69 174 SER A C 1
ATOM 1336 O O . SER A 1 174 ? 24.617 -0.765 -35.115 1.00 96.69 174 SER A O 1
ATOM 1338 N N . GLN A 1 175 ? 22.663 -1.729 -34.575 1.00 96.38 175 GLN A N 1
ATOM 1339 C CA . GLN A 1 175 ? 22.320 -2.141 -35.939 1.00 96.38 175 GLN A CA 1
ATOM 1340 C C . GLN A 1 175 ? 22.277 -0.959 -36.906 1.00 96.38 175 GLN A C 1
ATOM 1342 O O . GLN A 1 175 ? 22.753 -1.067 -38.034 1.00 96.38 175 GLN A O 1
ATOM 1347 N N . LYS A 1 176 ? 21.730 0.179 -36.468 1.00 96.75 176 LYS A N 1
ATOM 1348 C CA . LYS A 1 176 ? 21.725 1.409 -37.259 1.00 96.75 176 LYS A CA 1
ATOM 1349 C C . LYS A 1 176 ? 23.143 1.904 -37.529 1.00 96.75 176 LYS A C 1
ATOM 1351 O O . LYS A 1 176 ? 23.445 2.254 -38.660 1.00 96.75 176 LYS A O 1
ATOM 1356 N N . THR A 1 177 ? 24.005 1.908 -36.516 1.00 96.94 177 THR A N 1
ATOM 1357 C CA . THR A 1 177 ? 25.398 2.357 -36.657 1.00 96.94 177 THR A CA 1
ATOM 1358 C C . THR A 1 177 ? 26.167 1.476 -37.646 1.00 96.94 177 THR A C 1
ATOM 1360 O O . THR A 1 177 ? 26.861 1.996 -38.521 1.00 96.94 177 THR A O 1
ATOM 1363 N N . ASP A 1 178 ? 25.990 0.155 -37.565 1.00 95.94 178 ASP A N 1
ATOM 1364 C CA . ASP A 1 178 ? 26.591 -0.798 -38.503 1.00 95.94 178 ASP A CA 1
ATOM 1365 C C . ASP A 1 178 ? 26.048 -0.605 -39.927 1.00 95.94 178 ASP A C 1
ATOM 1367 O O . ASP A 1 178 ? 26.814 -0.568 -40.893 1.00 95.94 178 ASP A O 1
ATOM 1371 N N . ALA A 1 179 ? 24.730 -0.431 -40.067 1.00 96.31 179 ALA A N 1
ATOM 1372 C CA . ALA A 1 179 ? 24.095 -0.169 -41.353 1.00 96.31 179 ALA A CA 1
ATOM 1373 C C . ALA A 1 179 ? 24.588 1.147 -41.974 1.00 96.31 179 ALA A C 1
ATOM 1375 O O . ALA A 1 179 ? 24.953 1.157 -43.148 1.00 96.31 179 ALA A O 1
ATOM 1376 N N . ASP A 1 180 ? 24.666 2.229 -41.196 1.00 96.81 180 ASP A N 1
ATOM 1377 C CA . ASP A 1 180 ? 25.157 3.535 -41.648 1.00 96.81 180 ASP A CA 1
ATOM 1378 C C . ASP A 1 180 ? 26.626 3.444 -42.106 1.00 96.81 180 ASP A C 1
ATOM 1380 O O . ASP A 1 180 ? 26.991 4.012 -43.140 1.00 96.81 180 ASP A O 1
ATOM 1384 N N . ALA A 1 181 ? 27.467 2.674 -41.405 1.00 96.12 181 ALA A N 1
ATOM 1385 C CA . ALA A 1 181 ? 28.852 2.428 -41.809 1.00 96.12 181 ALA A CA 1
ATOM 1386 C C . ALA A 1 181 ? 28.944 1.657 -43.138 1.00 96.12 181 ALA A C 1
ATOM 1388 O O . ALA A 1 181 ? 29.724 2.029 -44.021 1.00 96.12 181 ALA A O 1
ATOM 1389 N N . VAL A 1 182 ? 28.127 0.612 -43.310 1.00 96.19 182 VAL A N 1
ATOM 1390 C CA . VAL A 1 182 ? 28.067 -0.173 -44.553 1.00 96.19 182 VAL A CA 1
ATOM 1391 C C . VAL A 1 182 ? 27.554 0.674 -45.716 1.00 96.19 182 VAL A C 1
ATOM 1393 O O . VAL A 1 182 ? 28.156 0.655 -46.789 1.00 96.19 182 VAL A O 1
ATOM 1396 N N . VAL A 1 183 ? 26.483 1.443 -45.511 1.00 96.81 183 VAL A N 1
ATOM 1397 C CA . VAL A 1 183 ? 25.923 2.347 -46.525 1.00 96.81 183 VAL A CA 1
ATOM 1398 C C . VAL A 1 183 ? 26.955 3.396 -46.924 1.00 96.81 183 VAL A C 1
ATOM 1400 O O . VAL A 1 183 ? 27.177 3.595 -48.113 1.00 96.81 183 VAL A O 1
ATOM 1403 N N . SER A 1 184 ? 27.651 4.007 -45.961 1.00 94.44 184 SER A N 1
ATOM 1404 C CA . SER A 1 184 ? 28.719 4.976 -46.237 1.00 94.44 184 SER A CA 1
ATOM 1405 C C . SER A 1 184 ? 29.869 4.365 -47.049 1.00 94.44 184 SER A C 1
ATOM 1407 O O . SER A 1 184 ? 30.367 4.984 -47.991 1.00 94.44 184 SER A O 1
ATOM 1409 N N . ALA A 1 185 ? 30.285 3.137 -46.724 1.00 93.94 185 ALA A N 1
ATOM 1410 C CA . ALA A 1 185 ? 31.334 2.438 -47.462 1.00 93.94 185 ALA A CA 1
ATOM 1411 C C . ALA A 1 185 ? 30.903 2.086 -48.896 1.00 93.94 185 ALA A C 1
ATOM 1413 O O . ALA A 1 185 ? 31.660 2.325 -49.837 1.00 93.94 185 ALA A O 1
ATOM 1414 N N . GLN A 1 186 ? 29.687 1.558 -49.074 1.00 95.50 186 GLN A N 1
ATOM 1415 C CA . GLN A 1 186 ? 29.139 1.244 -50.397 1.00 95.50 186 GLN A CA 1
ATOM 1416 C C . GLN A 1 186 ? 28.953 2.500 -51.248 1.00 95.50 186 GLN A C 1
ATOM 1418 O O . GLN A 1 186 ? 29.281 2.491 -52.430 1.00 95.50 186 GLN A O 1
ATOM 1423 N N . ASP A 1 187 ? 28.479 3.587 -50.647 1.00 95.19 187 ASP A N 1
ATOM 1424 C CA . ASP A 1 187 ? 28.308 4.871 -51.315 1.00 95.19 187 ASP A CA 1
ATOM 1425 C C . ASP A 1 187 ? 29.647 5.426 -51.831 1.00 95.19 187 ASP A C 1
ATOM 1427 O O . ASP A 1 187 ? 29.733 5.828 -52.991 1.00 95.19 187 ASP A O 1
ATOM 1431 N N . LYS A 1 188 ? 30.727 5.356 -51.040 1.00 92.50 188 LYS A N 1
ATOM 1432 C CA . LYS A 1 188 ? 32.081 5.712 -51.509 1.00 92.50 188 LYS A CA 1
ATOM 1433 C C . LYS A 1 188 ? 32.569 4.819 -52.649 1.00 92.50 188 LYS A C 1
ATOM 1435 O O . LYS A 1 188 ? 33.238 5.302 -53.558 1.00 92.50 188 LYS A O 1
ATOM 1440 N N . GLU A 1 189 ? 32.258 3.525 -52.610 1.00 92.81 189 GLU A N 1
ATOM 1441 C CA . GLU A 1 189 ? 32.663 2.591 -53.667 1.00 92.81 189 GLU A CA 1
ATOM 1442 C C . GLU A 1 189 ? 31.906 2.840 -54.975 1.00 92.81 189 GLU A C 1
ATOM 1444 O O . GLU A 1 189 ? 32.512 2.829 -56.044 1.00 92.81 189 GLU A O 1
ATOM 1449 N N . LEU A 1 190 ? 30.600 3.118 -54.899 1.00 94.25 19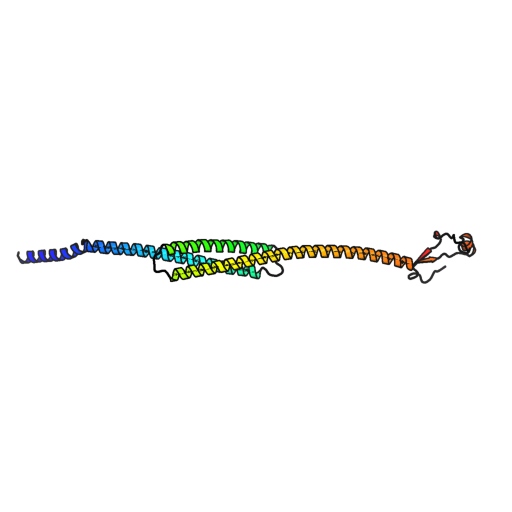0 LEU A N 1
ATOM 1450 C CA . LEU A 1 190 ? 29.764 3.452 -56.057 1.00 94.25 190 LEU A CA 1
ATOM 1451 C C . LEU A 1 190 ? 30.236 4.722 -56.770 1.00 94.25 190 LEU A C 1
ATOM 1453 O O . LEU A 1 190 ? 30.129 4.815 -57.992 1.00 94.25 190 LEU A O 1
ATOM 1457 N N . HIS A 1 191 ? 30.776 5.681 -56.019 1.00 93.88 191 HIS A N 1
ATOM 1458 C CA . HIS A 1 191 ? 31.309 6.932 -56.555 1.00 93.88 191 HIS A CA 1
ATOM 1459 C C . HIS A 1 191 ? 32.819 6.879 -56.833 1.00 93.88 191 HIS A C 1
ATOM 1461 O O . HIS A 1 191 ? 33.427 7.899 -57.167 1.00 93.88 191 HIS A O 1
ATOM 1467 N N . ALA A 1 192 ? 33.449 5.706 -56.737 1.00 93.50 192 ALA A N 1
ATOM 1468 C CA . ALA A 1 192 ? 34.863 5.569 -57.033 1.00 93.50 192 ALA A CA 1
ATOM 1469 C C . ALA A 1 192 ? 35.134 5.575 -58.545 1.00 93.50 192 ALA A C 1
ATOM 1471 O O . ALA A 1 192 ? 34.608 4.755 -59.297 1.00 93.50 192 ALA A O 1
ATOM 1472 N N . ALA A 1 193 ? 36.053 6.434 -58.981 1.00 91.12 193 ALA A N 1
ATOM 1473 C CA . ALA A 1 193 ? 36.704 6.328 -60.281 1.00 91.12 193 ALA A CA 1
ATOM 1474 C C . ALA A 1 193 ? 38.204 6.082 -60.116 1.00 91.12 193 ALA A C 1
ATOM 1476 O O . ALA A 1 193 ? 38.806 6.377 -59.085 1.00 91.12 193 ALA A O 1
ATOM 1477 N N . TYR A 1 194 ? 38.814 5.530 -61.159 1.00 90.56 194 TYR A N 1
ATOM 1478 C CA . TYR A 1 194 ? 40.231 5.193 -61.195 1.00 90.56 194 TYR A CA 1
ATOM 1479 C C . TYR A 1 194 ? 40.859 5.877 -62.402 1.00 90.56 194 TYR A C 1
ATOM 1481 O O . TYR A 1 194 ? 40.416 5.654 -63.529 1.00 90.56 194 TYR A O 1
ATOM 1489 N N . TYR A 1 195 ? 41.892 6.688 -62.184 1.00 88.75 195 TYR A N 1
ATOM 1490 C CA . TYR A 1 195 ? 42.591 7.381 -63.267 1.00 88.75 195 TYR A CA 1
ATOM 1491 C C . TYR A 1 195 ? 44.091 7.078 -63.261 1.00 88.75 195 TYR A C 1
ATOM 1493 O O . TYR A 1 195 ? 44.686 6.777 -62.227 1.00 88.75 195 TYR A O 1
ATOM 1501 N N . TYR A 1 196 ? 44.700 7.141 -64.442 1.00 87.25 196 TYR A N 1
ATOM 1502 C CA . TYR A 1 196 ? 46.139 7.027 -64.644 1.00 87.25 196 TYR A CA 1
ATOM 1503 C C . TYR A 1 196 ? 46.536 7.924 -65.816 1.00 87.25 196 TYR A C 1
ATOM 1505 O O . TYR A 1 196 ? 45.912 7.865 -66.876 1.00 87.25 196 TYR A O 1
ATOM 1513 N N . PHE A 1 197 ? 47.560 8.753 -65.634 1.00 86.00 197 PHE A N 1
ATOM 1514 C CA . PHE A 1 197 ? 48.053 9.666 -66.661 1.00 86.00 197 PHE A CA 1
ATOM 1515 C C . PHE A 1 197 ? 49.549 9.452 -66.889 1.00 86.00 197 PHE A C 1
ATOM 1517 O O . PHE A 1 197 ? 50.304 9.118 -65.980 1.00 86.00 197 PHE A O 1
ATOM 1524 N N . GLY A 1 198 ? 49.975 9.629 -68.134 1.00 85.62 198 GLY A N 1
ATOM 1525 C CA . GLY A 1 198 ? 51.356 9.450 -68.555 1.00 85.62 198 GLY A CA 1
ATOM 1526 C C . GLY A 1 198 ? 51.500 9.732 -70.043 1.00 85.62 198 GLY A C 1
ATOM 1527 O O . GLY A 1 198 ? 50.520 9.913 -70.766 1.00 85.62 198 GLY A O 1
ATOM 1528 N N . THR A 1 199 ? 52.735 9.759 -70.530 1.00 88.25 199 THR A N 1
ATOM 1529 C CA . THR A 1 199 ? 52.991 9.900 -71.967 1.00 88.25 199 THR A CA 1
ATOM 1530 C C . THR A 1 199 ? 52.462 8.681 -72.729 1.00 88.25 199 THR A C 1
ATOM 1532 O O . THR A 1 199 ? 52.444 7.563 -72.212 1.00 88.25 199 THR A O 1
ATOM 1535 N N . GLY A 1 200 ? 52.109 8.847 -74.008 1.00 85.38 200 GLY A N 1
ATOM 1536 C CA . GLY A 1 200 ? 51.627 7.730 -74.834 1.00 85.38 200 GLY A CA 1
ATOM 1537 C C . GLY A 1 200 ? 52.597 6.538 -74.915 1.00 85.38 200 GLY A C 1
ATOM 1538 O O . GLY A 1 200 ? 52.162 5.413 -75.143 1.00 85.38 200 GLY A O 1
ATOM 1539 N N . LYS A 1 201 ? 53.904 6.755 -74.694 1.00 86.69 201 LYS A N 1
ATOM 1540 C CA . LYS A 1 201 ? 54.904 5.679 -74.572 1.00 86.69 201 LYS A CA 1
ATOM 1541 C C . LYS A 1 201 ? 54.769 4.911 -73.251 1.00 86.69 201 LYS A C 1
ATOM 1543 O O . LYS A 1 201 ? 54.784 3.686 -73.284 1.00 86.69 201 LYS A O 1
ATOM 1548 N N . GLN A 1 202 ? 54.595 5.608 -72.124 1.00 85.50 202 GLN A N 1
ATOM 1549 C CA . GLN A 1 202 ? 54.393 4.995 -70.800 1.00 85.50 202 GLN A CA 1
ATOM 1550 C C . GLN A 1 202 ? 53.087 4.201 -70.745 1.00 85.50 202 GLN A C 1
ATOM 1552 O O . GLN A 1 202 ? 53.091 3.042 -70.353 1.00 85.50 202 GLN A O 1
ATOM 1557 N N . LEU A 1 203 ? 51.992 4.776 -71.248 1.00 86.50 203 LEU A N 1
ATOM 1558 C CA . LEU A 1 203 ? 50.692 4.102 -71.283 1.00 86.50 203 LEU A CA 1
ATOM 1559 C C . LEU A 1 203 ? 50.702 2.819 -72.138 1.00 86.50 203 LEU A C 1
ATOM 1561 O O . LEU A 1 203 ? 49.968 1.877 -71.848 1.00 86.50 203 LEU A O 1
ATOM 1565 N N . LYS A 1 204 ? 51.528 2.764 -73.192 1.00 84.44 204 LYS A N 1
ATOM 1566 C CA . LYS A 1 204 ? 51.735 1.547 -73.998 1.00 84.44 204 LYS A CA 1
ATOM 1567 C C . LYS A 1 204 ? 52.619 0.525 -73.287 1.00 84.44 204 LYS A C 1
ATOM 1569 O O . LYS A 1 204 ? 52.274 -0.648 -73.299 1.00 84.44 204 LYS A O 1
ATOM 1574 N N . ALA A 1 205 ? 53.722 0.962 -72.675 1.00 84.50 205 ALA A N 1
ATOM 1575 C CA . ALA A 1 205 ? 54.608 0.089 -71.899 1.00 84.50 205 ALA A CA 1
ATOM 1576 C C . ALA A 1 205 ? 53.882 -0.560 -70.706 1.00 84.50 205 ALA A C 1
ATOM 1578 O O . ALA A 1 205 ? 54.155 -1.704 -70.360 1.00 84.50 205 ALA A O 1
ATOM 1579 N N . ASP A 1 206 ? 52.910 0.156 -70.141 1.00 82.62 206 ASP A N 1
ATOM 1580 C CA . ASP A 1 206 ? 52.089 -0.286 -69.015 1.00 82.62 206 ASP A CA 1
ATOM 1581 C C . ASP A 1 206 ? 50.821 -1.043 -69.436 1.00 82.62 206 ASP A C 1
ATOM 1583 O O . ASP A 1 206 ? 49.986 -1.365 -68.591 1.00 82.62 206 ASP A O 1
ATOM 1587 N N . ASN A 1 207 ? 50.685 -1.352 -70.732 1.00 82.94 207 ASN A N 1
ATOM 1588 C CA . ASN A 1 207 ? 49.567 -2.084 -71.333 1.00 82.94 207 ASN A CA 1
ATOM 1589 C C . ASN A 1 207 ? 48.182 -1.432 -71.152 1.00 82.94 207 ASN A C 1
ATOM 1591 O O . ASN A 1 207 ? 47.164 -2.105 -71.263 1.00 82.94 207 ASN A O 1
ATOM 1595 N N . ILE A 1 208 ? 48.116 -0.119 -70.924 1.00 83.06 208 ILE A N 1
ATOM 1596 C CA . ILE A 1 208 ? 46.855 0.615 -70.707 1.00 83.06 208 ILE A CA 1
ATOM 1597 C C . ILE A 1 208 ? 46.180 0.989 -72.036 1.00 83.06 208 ILE A C 1
ATOM 1599 O O . ILE A 1 208 ? 44.957 1.015 -72.129 1.00 83.06 208 ILE A O 1
ATOM 1603 N N . LEU A 1 209 ? 46.964 1.254 -73.089 1.00 78.31 209 LEU A N 1
ATOM 1604 C CA . LEU A 1 209 ? 46.457 1.585 -74.437 1.00 78.31 209 LEU A CA 1
ATOM 1605 C C . LEU A 1 209 ? 46.369 0.379 -75.383 1.00 78.31 209 LEU A C 1
ATOM 1607 O O . LEU A 1 209 ? 46.151 0.542 -76.585 1.00 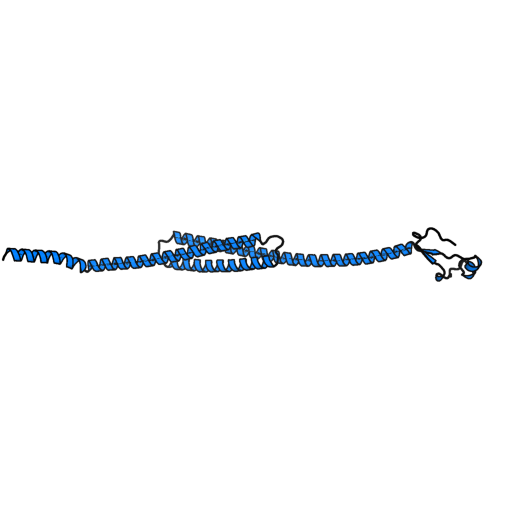78.31 209 LEU A O 1
ATOM 1611 N N . ILE A 1 210 ? 46.577 -0.828 -74.867 1.00 76.06 210 ILE A N 1
ATOM 1612 C CA . ILE A 1 210 ? 46.498 -2.067 -75.637 1.00 76.06 210 ILE A CA 1
ATOM 1613 C C . ILE A 1 210 ? 45.148 -2.702 -75.302 1.00 76.06 210 ILE A C 1
ATOM 1615 O O . ILE A 1 210 ? 44.783 -2.761 -74.134 1.00 76.06 210 ILE A O 1
ATOM 1619 N N . LYS A 1 211 ? 44.387 -3.161 -76.309 1.00 65.00 211 LYS A N 1
ATOM 1620 C CA . LYS A 1 211 ? 43.153 -3.947 -76.105 1.00 65.00 211 LYS A CA 1
ATOM 1621 C C . LYS A 1 211 ? 43.512 -5.318 -75.513 1.00 65.00 211 LYS A C 1
ATOM 1623 O O . LYS A 1 211 ? 43.489 -6.329 -76.205 1.00 65.00 211 LYS A O 1
ATOM 1628 N N . SER A 1 212 ? 43.896 -5.321 -74.247 1.00 67.31 212 SER A N 1
ATOM 1629 C CA . SER A 1 212 ? 44.146 -6.491 -73.422 1.00 67.31 212 SER A CA 1
ATOM 1630 C C . SER A 1 212 ? 43.310 -6.351 -72.156 1.00 67.31 212 SER A C 1
ATOM 1632 O O . SER A 1 212 ? 43.189 -5.258 -71.605 1.00 67.31 212 SER A O 1
ATOM 1634 N N . ASN A 1 213 ? 42.737 -7.456 -71.683 1.00 67.81 213 ASN A N 1
ATOM 1635 C CA . ASN A 1 213 ? 41.989 -7.478 -70.423 1.00 67.81 213 ASN A CA 1
ATOM 1636 C C . ASN A 1 213 ? 42.918 -7.505 -69.193 1.00 67.81 213 ASN A C 1
ATOM 1638 O O . ASN A 1 213 ? 42.442 -7.482 -68.060 1.00 67.81 213 ASN A O 1
ATOM 1642 N N . GLU A 1 214 ? 44.234 -7.542 -69.407 1.00 70.88 214 GLU A N 1
ATOM 1643 C CA . GLU A 1 214 ? 45.255 -7.620 -68.367 1.00 70.88 214 GLU A CA 1
ATOM 1644 C C . GLU A 1 214 ? 46.033 -6.301 -68.286 1.00 70.88 214 GLU A C 1
ATOM 1646 O O . GLU A 1 214 ? 47.051 -6.109 -68.950 1.00 70.88 214 GLU A O 1
ATOM 1651 N N . TYR A 1 215 ? 45.547 -5.375 -67.460 1.00 76.12 215 TYR A N 1
ATOM 1652 C CA . TYR A 1 215 ? 46.272 -4.161 -67.084 1.00 76.12 215 TYR A CA 1
ATOM 1653 C C . TYR A 1 215 ? 46.501 -4.128 -65.573 1.00 76.12 215 TYR A C 1
ATOM 1655 O O . TYR A 1 215 ? 45.693 -4.625 -64.781 1.00 76.12 215 TYR A O 1
ATOM 1663 N N . ASN A 1 216 ? 47.619 -3.534 -65.153 1.00 81.44 216 ASN A N 1
ATOM 1664 C CA . ASN A 1 216 ? 47.952 -3.466 -63.738 1.00 81.44 216 ASN A CA 1
ATOM 1665 C C . ASN A 1 216 ? 47.099 -2.400 -63.029 1.00 81.44 216 ASN A C 1
ATOM 1667 O O . ASN A 1 216 ? 47.415 -1.209 -63.050 1.00 81.44 216 ASN A O 1
ATOM 1671 N N . LYS A 1 217 ? 46.037 -2.850 -62.351 1.00 82.25 217 LYS A N 1
ATOM 1672 C CA . LYS A 1 217 ? 45.141 -2.003 -61.549 1.00 82.25 217 LYS A CA 1
ATOM 1673 C C . LYS A 1 217 ? 45.869 -1.217 -60.451 1.00 82.25 217 LYS A C 1
ATOM 1675 O O . LYS A 1 217 ? 45.393 -0.152 -60.079 1.00 82.25 217 LYS A O 1
ATOM 1680 N N . SER A 1 218 ? 47.033 -1.678 -59.977 1.00 84.69 218 SER A N 1
ATOM 1681 C CA . SER A 1 218 ? 47.811 -0.983 -58.941 1.00 84.69 218 SER A CA 1
ATOM 1682 C C . SER A 1 218 ? 48.423 0.336 -59.417 1.00 84.69 218 SER A C 1
ATOM 1684 O O . SER A 1 218 ? 48.921 1.101 -58.596 1.00 84.69 218 SER A O 1
ATOM 1686 N N . LYS A 1 219 ? 48.441 0.594 -60.731 1.00 84.69 219 LYS A N 1
ATOM 1687 C CA . LYS A 1 219 ? 48.945 1.854 -61.288 1.00 84.69 219 LYS A CA 1
ATOM 1688 C C . LYS A 1 219 ? 47.917 2.978 -61.229 1.00 84.69 219 LYS A C 1
ATOM 1690 O O . LYS A 1 219 ? 48.301 4.131 -61.350 1.00 84.69 219 LYS A O 1
ATOM 1695 N N . PHE A 1 220 ? 46.639 2.665 -61.036 1.00 89.56 220 PHE A N 1
ATOM 1696 C CA . PHE A 1 220 ? 45.575 3.660 -61.044 1.00 89.56 220 PHE A CA 1
ATOM 1697 C C . PHE A 1 220 ? 45.399 4.301 -59.669 1.00 89.56 220 PHE A C 1
ATOM 1699 O O . PHE A 1 220 ? 45.391 3.621 -58.642 1.00 89.56 220 PHE A O 1
ATOM 1706 N N . THR A 1 221 ? 45.183 5.610 -59.660 1.00 91.44 221 THR A N 1
ATOM 1707 C CA . THR A 1 221 ? 44.797 6.359 -58.466 1.00 91.44 221 THR A CA 1
ATOM 1708 C C . THR A 1 221 ? 43.275 6.338 -58.331 1.00 91.44 221 THR A C 1
ATOM 1710 O O . THR A 1 221 ? 42.566 6.708 -59.269 1.00 91.44 221 THR A O 1
ATOM 1713 N N . LYS A 1 222 ? 42.777 5.889 -57.172 1.00 92.25 222 LYS A N 1
ATOM 1714 C CA . LYS A 1 222 ? 41.349 5.902 -56.818 1.00 92.25 222 LYS A CA 1
ATOM 1715 C C . LYS A 1 222 ? 40.941 7.300 -56.346 1.00 92.25 222 LYS A C 1
ATOM 1717 O O . LYS A 1 222 ? 41.627 7.872 -55.503 1.00 92.25 222 LYS A O 1
ATOM 1722 N N . ILE A 1 223 ? 39.826 7.812 -56.858 1.00 92.50 223 ILE A N 1
ATOM 1723 C CA . ILE A 1 223 ? 39.213 9.093 -56.475 1.00 92.50 223 ILE A CA 1
ATOM 1724 C C . ILE A 1 223 ? 37.712 8.916 -56.237 1.00 92.50 223 ILE A C 1
ATOM 1726 O O . ILE A 1 223 ? 37.111 8.022 -56.830 1.00 92.50 223 ILE A O 1
ATOM 1730 N N . ASP A 1 224 ? 37.106 9.776 -55.416 1.00 92.31 224 ASP A N 1
ATOM 1731 C CA . ASP A 1 224 ? 35.646 9.941 -55.365 1.00 92.31 224 ASP A CA 1
ATOM 1732 C C . ASP A 1 224 ? 35.247 11.039 -56.363 1.00 92.31 224 ASP A C 1
ATOM 1734 O O . ASP A 1 224 ? 35.707 12.183 -56.273 1.00 92.31 224 ASP A O 1
ATOM 1738 N N . ILE A 1 225 ? 34.411 10.690 -57.342 1.00 92.81 225 ILE A N 1
ATOM 1739 C CA . ILE A 1 225 ? 34.005 11.598 -58.428 1.00 92.81 225 ILE A CA 1
ATOM 1740 C C . ILE A 1 225 ? 33.157 12.783 -57.956 1.00 92.81 225 ILE A C 1
ATOM 1742 O O . ILE A 1 225 ? 32.954 13.727 -58.715 1.00 92.81 225 ILE A O 1
ATOM 1746 N N . ARG A 1 226 ? 32.638 12.744 -56.725 1.00 92.19 226 ARG A N 1
ATOM 1747 C CA . ARG A 1 226 ? 31.879 13.854 -56.133 1.00 92.19 226 ARG A CA 1
ATOM 1748 C C . ARG A 1 226 ? 32.790 14.919 -55.536 1.00 92.19 226 ARG A C 1
ATOM 1750 O O . ARG A 1 226 ? 32.395 16.078 -55.458 1.00 92.19 226 ARG A O 1
ATOM 1757 N N . GLU A 1 227 ? 33.990 14.528 -55.115 1.00 91.19 227 GLU A N 1
ATOM 1758 C CA . GLU A 1 227 ? 34.967 15.419 -54.483 1.00 91.19 227 GLU A CA 1
ATOM 1759 C C . GLU A 1 227 ? 35.976 15.981 -55.494 1.00 91.19 227 GLU A C 1
ATOM 1761 O O . GLU A 1 227 ? 36.468 17.098 -55.331 1.00 91.19 227 GLU A O 1
ATOM 1766 N N . VAL A 1 228 ? 36.275 15.230 -56.560 1.00 88.88 228 VAL A N 1
ATOM 1767 C CA . VAL A 1 228 ? 37.286 15.596 -57.560 1.00 88.88 228 VAL A CA 1
ATOM 1768 C C . VAL A 1 228 ? 36.621 15.974 -58.883 1.00 88.88 228 VAL A C 1
ATOM 1770 O O . VAL A 1 228 ? 36.196 15.112 -59.648 1.00 88.88 228 VAL A O 1
ATOM 1773 N N . SER A 1 229 ? 36.571 17.275 -59.178 1.00 86.44 229 SER A N 1
ATOM 1774 C CA . SER A 1 229 ? 35.990 17.814 -60.419 1.00 86.44 229 SER A CA 1
ATOM 1775 C C . SER A 1 229 ? 37.010 18.050 -61.539 1.00 86.44 229 SER A C 1
ATOM 1777 O O . SER A 1 229 ? 36.635 18.102 -62.710 1.00 86.44 229 SER A O 1
ATOM 1779 N N . THR A 1 230 ? 38.300 18.168 -61.210 1.00 84.88 230 THR A N 1
ATOM 1780 C CA . THR A 1 230 ? 39.390 18.336 -62.179 1.00 84.88 230 THR A CA 1
ATOM 1781 C C . THR A 1 230 ? 40.616 17.516 -61.783 1.00 84.88 230 THR A C 1
ATOM 1783 O O . THR A 1 230 ? 40.982 17.427 -60.613 1.00 84.88 230 THR A O 1
ATOM 1786 N N . ILE A 1 231 ? 41.271 16.918 -62.781 1.00 83.75 231 ILE A N 1
ATOM 1787 C CA . ILE A 1 231 ? 42.570 16.259 -62.629 1.00 83.75 231 ILE A CA 1
ATOM 1788 C C . ILE A 1 231 ? 43.585 17.159 -63.326 1.00 83.75 231 ILE A C 1
ATOM 1790 O O . ILE A 1 231 ? 43.513 17.329 -64.540 1.00 83.75 231 ILE A O 1
ATOM 1794 N N . ASN A 1 232 ? 44.499 17.755 -62.563 1.00 76.75 232 ASN A N 1
ATOM 1795 C CA . ASN A 1 232 ? 45.574 18.581 -63.110 1.00 76.75 232 ASN A CA 1
ATOM 1796 C C . ASN A 1 232 ? 46.778 17.691 -63.453 1.00 76.75 232 ASN A C 1
ATOM 1798 O O . ASN A 1 232 ? 47.167 16.849 -62.641 1.00 76.75 232 ASN A O 1
ATOM 1802 N N . PHE A 1 233 ? 47.345 17.879 -64.643 1.00 67.31 233 PHE A N 1
ATOM 1803 C CA . PHE A 1 233 ? 48.464 17.115 -65.203 1.00 67.31 233 PHE A CA 1
ATOM 1804 C C . PHE A 1 233 ? 49.469 18.038 -65.889 1.00 67.31 233 PHE A C 1
ATOM 1806 O O . PHE A 1 233 ? 49.039 19.089 -66.419 1.00 67.31 233 PHE A O 1
#

pLDDT: mean 84.83, std 12.75, range [46.12, 97.44]

Foldseek 3Di:
DVVVVVVVVVVVVVVVVVVCCVPPPVNVVVVVVVVVVVVVVVVVVVLVVVLVVLLVLLVVLLVLLVVLLVLLVVQVDPDRDPVSVVSNVVSLVVNVVSLVSSVVSLVVSVVSVVVDPDDPPVSVVSSVVSVVSSVVSVVSSVVSVVVSVVVVVVVVVVVVVVVVVVVVVVVVVVVVVVVVVVCVVVLQVVQKDWDADDPPVVCVVQVNPPPDPDGDSVRTDIDRCVVDPDDDD

Secondary structure (DSSP, 8-state):
-HHHHHHHHHHHHHHHHHHHHHH-HHHHHHHHHHHHHHHHHHHHHHHHHHHHHHHHHHHHHHHHHHHHHHHHHHHSSSS--HHHHHHHHHHHHHHHHHHHHHHHHHHHHHHHHHTS-S--HHHHHHHHHHHHHHHHHHHHHHHHHHHHHHHHHHHHHHHHHHHHHHHHHHHHHHHHHHHHHHHHHHHHHHTEEEE----HHHHHHTTSSSS-S---GGGSEEEETTT------

Sequence (233 aa):
MKKIVTLVMAVCALSSCNFIAEKSDLYKNTLSQRDSLQAIYNSKDAEAKDLLSIINEVEENIAKIKEAEGVITTESGENVTDDVRARINNEMTYIQELIQQNNEKIAELEKKLGNTQGQLGGLRATINRLKASNEEQAAQIAALQADLEQKNIQIQTLDSTVVALKDTASLLLSQKTDADAVVSAQDKELHAAYYYFGTGKQLKADNILIKSNEYNKSKFTKIDIREVSTINF

Radius of gyration: 53.56 Å; chains: 1; bounding box: 97×30×176 Å